Protein AF-A0A960MLB7-F1 (afdb_monomer_lite)

Structure (mmCIF, N/CA/C/O backbone):
data_AF-A0A960MLB7-F1
#
_entry.id   AF-A0A960MLB7-F1
#
loop_
_atom_site.group_PDB
_atom_site.id
_atom_site.type_symbol
_atom_site.label_atom_id
_atom_site.label_alt_id
_atom_site.label_comp_id
_atom_site.label_asym_id
_atom_site.label_entity_id
_atom_site.label_seq_id
_atom_site.pdbx_PDB_ins_code
_atom_site.Cartn_x
_atom_site.Cartn_y
_atom_site.Cartn_z
_atom_site.occupancy
_atom_site.B_iso_or_equiv
_atom_site.auth_seq_id
_atom_site.auth_comp_id
_atom_site.auth_asym_id
_atom_site.auth_atom_id
_atom_site.pdbx_PDB_model_num
ATOM 1 N N . MET A 1 1 ? 7.273 16.036 -15.350 1.00 80.94 1 MET A N 1
ATOM 2 C CA . MET A 1 1 ? 5.947 15.393 -15.424 1.00 80.94 1 MET A CA 1
ATOM 3 C C . MET A 1 1 ? 6.102 13.891 -15.221 1.00 80.94 1 MET A C 1
ATOM 5 O O . MET A 1 1 ? 7.147 13.347 -15.579 1.00 80.94 1 MET A O 1
ATOM 9 N N . ALA A 1 2 ? 5.107 13.241 -14.631 1.00 84.31 2 ALA A N 1
ATOM 10 C CA . ALA A 1 2 ? 4.993 11.788 -14.541 1.00 84.31 2 ALA A CA 1
ATOM 11 C C . ALA A 1 2 ? 3.508 11.415 -14.630 1.00 84.31 2 ALA A C 1
ATOM 13 O O . ALA A 1 2 ? 2.665 12.239 -14.282 1.00 84.31 2 ALA A O 1
ATOM 14 N N . ILE A 1 3 ? 3.215 10.203 -15.091 1.00 86.75 3 ILE A N 1
ATOM 15 C CA . ILE A 1 3 ? 1.875 9.610 -15.110 1.00 86.75 3 ILE A CA 1
ATOM 16 C C . ILE A 1 3 ? 1.909 8.350 -14.256 1.00 86.75 3 ILE A C 1
ATOM 18 O O . ILE A 1 3 ? 2.892 7.601 -14.280 1.00 86.75 3 ILE A O 1
ATOM 22 N N . ALA A 1 4 ? 0.835 8.131 -13.506 1.00 87.31 4 ALA A N 1
ATOM 23 C CA . ALA A 1 4 ? 0.585 6.890 -12.804 1.00 87.31 4 ALA A CA 1
ATOM 24 C C . ALA A 1 4 ? -0.865 6.463 -13.017 1.00 87.31 4 ALA A C 1
ATOM 26 O O . ALA A 1 4 ? -1.775 7.279 -12.903 1.00 87.31 4 ALA A O 1
ATOM 27 N N . GLU A 1 5 ? -1.063 5.181 -13.277 1.00 90.31 5 GLU A N 1
ATOM 28 C CA . GLU A 1 5 ? -2.363 4.584 -13.551 1.00 90.31 5 GLU A CA 1
ATOM 29 C C . GLU A 1 5 ? -2.513 3.305 -12.728 1.00 90.31 5 GLU A C 1
ATOM 31 O O . GLU A 1 5 ? -1.537 2.606 -12.434 1.00 90.31 5 GLU A O 1
ATOM 36 N N . SER A 1 6 ? -3.740 3.003 -12.315 1.00 91.31 6 SER A N 1
ATOM 37 C CA . SER A 1 6 ? -4.091 1.779 -11.592 1.00 91.31 6 SER A CA 1
ATOM 38 C C . SER A 1 6 ? -5.395 1.235 -12.160 1.00 91.31 6 SER A C 1
ATOM 40 O O . SER A 1 6 ? -6.411 1.922 -12.142 1.00 91.31 6 SER A O 1
ATOM 42 N N . LEU A 1 7 ? -5.356 0.014 -12.690 1.00 92.94 7 LEU A N 1
ATOM 43 C CA . LEU A 1 7 ? -6.489 -0.645 -13.333 1.00 92.94 7 LEU A CA 1
ATOM 44 C C . LEU A 1 7 ? -6.987 -1.790 -12.444 1.00 92.94 7 LEU A C 1
ATOM 46 O O . LEU A 1 7 ? -6.300 -2.799 -12.286 1.00 92.94 7 LEU A O 1
ATOM 50 N N . PHE A 1 8 ? -8.190 -1.645 -11.891 1.00 91.12 8 PHE A N 1
ATOM 51 C CA . PHE A 1 8 ? -8.746 -2.531 -10.856 1.00 91.12 8 PHE A CA 1
ATOM 52 C C . PHE A 1 8 ? -9.611 -3.686 -11.386 1.00 91.12 8 PHE A C 1
ATOM 54 O O . PHE A 1 8 ? -10.259 -4.370 -10.606 1.00 91.12 8 PHE A O 1
ATOM 61 N N . HIS A 1 9 ? -9.616 -3.936 -12.698 1.00 85.00 9 HIS A N 1
ATOM 62 C CA . HIS A 1 9 ? -10.529 -4.889 -13.346 1.00 85.00 9 HIS A CA 1
ATOM 63 C C . HIS A 1 9 ? -10.491 -6.318 -12.775 1.00 85.00 9 HIS A C 1
ATOM 65 O O . HIS A 1 9 ? -11.493 -7.018 -12.841 1.00 85.00 9 HIS A O 1
ATOM 71 N N . GLN A 1 10 ? -9.342 -6.765 -12.260 1.00 82.25 10 GLN A N 1
ATOM 72 C CA . GLN A 1 10 ? -9.147 -8.147 -11.801 1.00 82.25 10 GLN A CA 1
ATOM 73 C C . GLN A 1 10 ? -9.120 -8.285 -10.279 1.00 82.25 10 GLN A C 1
ATOM 75 O O . GLN A 1 10 ? -9.566 -9.293 -9.743 1.00 82.25 10 GLN A O 1
ATOM 80 N N . ASN A 1 11 ? -8.552 -7.304 -9.574 1.00 88.81 11 ASN A N 1
ATOM 81 C CA . ASN A 1 11 ? -8.345 -7.388 -8.134 1.00 88.81 11 ASN A CA 1
ATOM 82 C C . ASN A 1 11 ? -8.274 -5.981 -7.525 1.00 88.81 11 ASN A C 1
ATOM 84 O O . ASN A 1 11 ? -7.451 -5.165 -7.947 1.00 88.81 11 ASN A O 1
ATOM 88 N N . SER A 1 12 ? -9.100 -5.721 -6.508 1.00 90.00 12 SER A N 1
ATOM 89 C CA . SER A 1 12 ? -9.159 -4.430 -5.807 1.00 90.00 12 SER A CA 1
ATOM 90 C C . SER A 1 12 ? -7.864 -4.092 -5.058 1.00 90.00 12 SER A C 1
ATOM 92 O O . SER A 1 12 ? -7.519 -2.923 -4.904 1.00 90.00 12 SER A O 1
ATOM 94 N N . PHE A 1 13 ? -7.118 -5.105 -4.610 1.00 93.94 13 PHE A N 1
ATOM 95 C CA . PHE A 1 13 ? -5.881 -4.958 -3.835 1.00 93.94 13 PHE A CA 1
ATOM 96 C C . PHE A 1 13 ? -4.630 -5.023 -4.710 1.00 93.94 13 PHE A C 1
ATOM 98 O O . PHE A 1 13 ? -3.598 -4.428 -4.386 1.00 93.94 13 PHE A O 1
ATOM 105 N N . LEU A 1 14 ? -4.733 -5.716 -5.843 1.00 94.38 14 LEU A N 1
ATOM 106 C CA . LEU A 1 14 ? -3.653 -5.915 -6.801 1.00 94.38 14 LEU A CA 1
ATOM 107 C C . LEU A 1 14 ? -3.952 -5.321 -8.182 1.00 94.38 14 LEU A C 1
ATOM 109 O O . LEU A 1 14 ? -3.849 -6.032 -9.176 1.00 94.38 14 LEU A O 1
ATOM 113 N N . PRO A 1 15 ? -4.299 -4.032 -8.314 1.00 93.94 15 PRO A N 1
ATOM 114 C CA . PRO A 1 15 ? -4.527 -3.462 -9.636 1.00 93.94 15 PRO A CA 1
ATOM 115 C C . PRO A 1 15 ? -3.292 -3.610 -10.529 1.00 93.94 15 PRO A C 1
ATOM 117 O O . PRO A 1 15 ? -2.153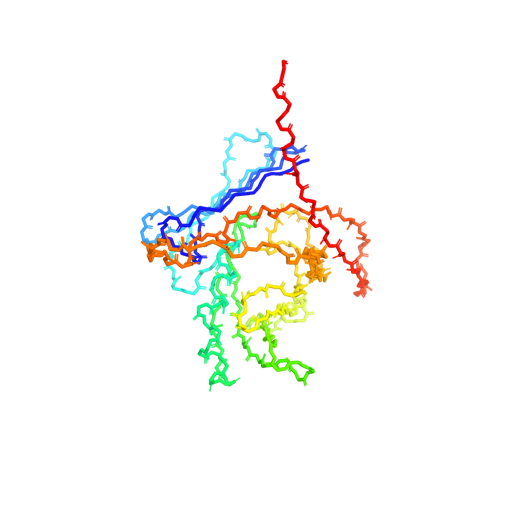 -3.601 -10.053 1.00 93.94 15 PRO A O 1
ATOM 120 N N . ASN A 1 16 ? -3.507 -3.650 -11.843 1.00 94.94 16 ASN A N 1
ATOM 121 C CA . ASN A 1 16 ? -2.395 -3.439 -12.761 1.00 94.94 16 ASN A CA 1
ATOM 122 C C . ASN A 1 16 ? -1.951 -1.982 -12.627 1.00 94.94 16 ASN A C 1
ATOM 124 O O . ASN A 1 16 ? -2.745 -1.067 -12.844 1.00 94.94 16 ASN A O 1
ATOM 128 N N . VAL A 1 17 ? -0.698 -1.767 -12.239 1.00 93.12 17 VAL A N 1
ATOM 129 C CA . VAL A 1 17 ? -0.141 -0.432 -12.004 1.00 93.12 17 VAL A CA 1
ATOM 130 C C . VAL A 1 17 ? 0.844 -0.098 -13.102 1.00 93.12 17 VAL A C 1
ATOM 132 O O . VAL A 1 17 ? 1.715 -0.906 -13.426 1.00 93.12 17 VAL A O 1
ATOM 135 N N . TYR A 1 18 ? 0.756 1.125 -13.613 1.00 92.44 18 TYR A N 1
ATOM 136 C CA . TYR A 1 18 ? 1.683 1.669 -14.594 1.00 92.44 18 TYR A CA 1
ATOM 137 C C . TYR A 1 18 ? 2.186 3.012 -14.098 1.00 92.44 18 TYR A C 1
ATOM 139 O O . TYR A 1 18 ? 1.406 3.876 -13.719 1.00 92.44 18 TYR A O 1
ATOM 147 N N . PHE A 1 19 ? 3.499 3.195 -14.092 1.00 90.62 19 PHE A N 1
ATOM 148 C CA . PHE A 1 19 ? 4.125 4.469 -13.777 1.00 90.62 19 PHE A CA 1
ATOM 149 C C . PHE A 1 19 ? 5.138 4.809 -14.857 1.00 90.62 19 PHE A C 1
ATOM 151 O O . PHE A 1 19 ? 5.995 3.982 -15.183 1.00 90.62 19 PHE A O 1
ATOM 158 N N . HIS A 1 20 ? 5.065 6.033 -15.372 1.00 89.12 20 HIS A N 1
ATOM 159 C CA . HIS A 1 20 ? 6.012 6.568 -16.336 1.00 89.12 20 HIS A CA 1
ATOM 160 C C . HIS A 1 20 ? 6.460 7.969 -15.925 1.00 89.12 20 HIS A C 1
ATOM 162 O O . HIS A 1 20 ? 5.647 8.866 -15.702 1.00 89.12 20 HIS A O 1
ATOM 168 N N . ARG A 1 21 ? 7.774 8.179 -15.850 1.00 88.56 21 ARG A N 1
ATOM 169 C CA . ARG A 1 21 ? 8.375 9.486 -15.587 1.00 88.56 21 ARG A CA 1
ATOM 170 C C . ARG A 1 21 ? 9.094 9.975 -16.837 1.00 88.56 21 ARG A C 1
ATOM 172 O O . ARG A 1 21 ? 10.159 9.475 -17.178 1.00 88.56 21 ARG A O 1
ATOM 179 N N . PHE A 1 22 ? 8.546 11.023 -17.445 1.00 87.50 22 PHE A N 1
ATOM 180 C CA . PHE A 1 22 ? 9.034 11.569 -18.715 1.00 87.50 22 PHE A CA 1
ATOM 181 C C . PHE A 1 22 ? 10.451 12.145 -18.643 1.00 87.50 22 PHE A C 1
ATOM 183 O O . PHE A 1 22 ? 11.181 12.093 -19.621 1.00 87.50 22 PHE A O 1
ATOM 190 N N . LYS A 1 23 ? 10.863 12.685 -17.485 1.00 86.31 23 LYS A N 1
ATOM 191 C CA . LYS A 1 23 ? 12.170 13.355 -17.334 1.00 86.31 23 LYS A CA 1
ATOM 192 C C . LYS A 1 23 ? 13.358 12.439 -17.663 1.00 86.31 23 LYS A C 1
ATOM 194 O O . LYS A 1 23 ? 14.383 12.924 -18.121 1.00 86.31 23 LYS A O 1
ATOM 199 N N . ASP A 1 24 ? 13.247 11.155 -17.343 1.00 86.44 24 ASP A N 1
ATOM 200 C CA . ASP A 1 24 ? 14.327 10.173 -17.476 1.00 86.44 24 ASP A CA 1
ATOM 201 C C . ASP A 1 24 ? 13.833 8.848 -18.067 1.00 86.44 24 ASP A C 1
ATOM 203 O O . ASP A 1 24 ? 14.441 7.805 -17.827 1.00 86.44 24 ASP A O 1
ATOM 207 N N . SER A 1 25 ? 12.698 8.876 -18.776 1.00 90.50 25 SER A N 1
ATOM 208 C CA . SER A 1 25 ? 12.047 7.716 -19.403 1.00 90.50 25 SER A CA 1
ATOM 209 C C . SER A 1 25 ? 11.850 6.506 -18.474 1.00 90.50 25 SER A C 1
ATOM 211 O O . SER A 1 25 ? 11.634 5.375 -18.922 1.00 90.50 25 SER A O 1
ATOM 213 N N . PHE A 1 26 ? 11.895 6.725 -17.156 1.00 90.25 26 PHE A N 1
ATOM 214 C CA . PHE A 1 26 ? 11.768 5.664 -16.172 1.00 90.25 26 PHE A CA 1
ATOM 215 C C . PHE A 1 26 ? 10.354 5.099 -16.206 1.00 90.25 26 PHE A C 1
ATOM 217 O O . PHE A 1 26 ? 9.373 5.842 -16.187 1.00 90.25 26 PHE A O 1
ATOM 224 N N . THR A 1 27 ? 10.249 3.774 -16.217 1.00 91.88 27 THR A N 1
ATOM 225 C CA . THR A 1 27 ? 8.963 3.078 -16.214 1.00 91.88 27 THR A CA 1
ATOM 226 C C . THR A 1 27 ? 8.968 1.993 -15.149 1.00 91.88 27 THR A C 1
ATOM 228 O O . THR A 1 27 ? 9.956 1.274 -15.001 1.00 91.88 27 THR A O 1
ATOM 231 N N . SER A 1 28 ? 7.864 1.834 -14.425 1.00 92.69 28 SER A N 1
ATOM 232 C CA . SER A 1 28 ? 7.664 0.692 -13.532 1.00 92.69 28 SER A CA 1
ATOM 233 C C . SER A 1 28 ? 6.228 0.198 -13.584 1.00 92.69 28 SER A C 1
ATOM 235 O O . SER A 1 28 ? 5.314 1.016 -13.677 1.00 92.69 28 SER A O 1
ATOM 237 N N . ARG A 1 29 ? 6.028 -1.120 -13.534 1.00 94.75 29 ARG A N 1
ATOM 238 C CA . ARG A 1 29 ? 4.709 -1.745 -13.664 1.00 94.75 29 ARG A CA 1
ATOM 239 C C . ARG A 1 29 ? 4.531 -2.915 -12.706 1.00 94.75 29 ARG A C 1
ATOM 241 O O . ARG A 1 29 ? 5.498 -3.614 -12.416 1.00 94.75 29 ARG A O 1
ATOM 248 N N . ALA A 1 30 ? 3.299 -3.137 -12.271 1.00 95.62 30 ALA A N 1
ATOM 249 C CA . ALA A 1 30 ? 2.845 -4.419 -11.745 1.00 95.62 30 ALA A CA 1
ATOM 250 C C . ALA A 1 30 ? 1.719 -4.909 -12.647 1.00 95.62 30 ALA A C 1
ATOM 252 O O . ALA A 1 30 ? 0.773 -4.161 -12.881 1.00 95.62 30 ALA A O 1
ATOM 253 N N . VAL A 1 31 ? 1.842 -6.122 -13.176 1.00 96.44 31 VAL A N 1
ATOM 254 C CA . VAL A 1 31 ? 0.849 -6.708 -14.079 1.00 96.44 31 VAL A CA 1
ATOM 255 C C . VAL A 1 31 ? 0.490 -8.093 -13.570 1.00 96.44 31 VAL A C 1
ATOM 257 O O . VAL A 1 31 ? 1.367 -8.941 -13.425 1.00 96.44 31 VAL A O 1
ATOM 260 N N . GLN A 1 32 ? -0.787 -8.320 -13.291 1.00 95.31 32 GLN A N 1
ATOM 261 C CA . GLN A 1 32 ? -1.317 -9.645 -13.013 1.00 95.31 32 GLN A CA 1
ATOM 262 C C . GLN A 1 32 ? -1.364 -10.476 -14.298 1.00 95.31 32 GLN A C 1
ATOM 264 O O . GLN A 1 32 ? -1.775 -10.002 -15.362 1.00 95.31 32 GLN A O 1
ATOM 269 N N . LYS A 1 33 ? -0.949 -11.734 -14.187 1.00 93.12 33 LYS A N 1
ATOM 270 C CA . LYS A 1 33 ? -1.018 -12.742 -15.239 1.00 93.12 33 LYS A CA 1
ATOM 271 C C . LYS A 1 33 ? -1.958 -13.847 -14.764 1.00 93.12 33 LYS A C 1
ATOM 273 O O . LYS A 1 33 ? -1.561 -14.760 -14.041 1.00 93.12 33 LYS A O 1
ATOM 278 N N . GLY A 1 34 ? -3.223 -13.731 -15.162 1.00 87.88 34 GLY A N 1
ATOM 279 C CA . GLY A 1 34 ? -4.290 -14.582 -14.634 1.00 87.88 34 GLY A CA 1
ATOM 280 C C . GLY A 1 34 ? -4.470 -14.378 -13.128 1.00 87.88 34 GLY A C 1
ATOM 281 O O . GLY A 1 34 ? -4.289 -13.271 -12.629 1.00 87.88 34 GLY A O 1
ATOM 282 N N . ASN A 1 35 ? -4.797 -15.457 -12.416 1.00 89.25 35 ASN A N 1
ATOM 283 C CA . ASN A 1 35 ? -5.054 -15.431 -10.971 1.00 89.25 35 ASN A CA 1
ATOM 284 C C . ASN A 1 35 ? -3.869 -15.937 -10.131 1.00 89.25 35 ASN A C 1
ATOM 286 O O . ASN A 1 35 ? -3.977 -16.032 -8.910 1.00 89.25 35 ASN A O 1
ATOM 290 N N . GLU A 1 36 ? -2.754 -16.292 -10.770 1.00 93.69 36 GLU A N 1
ATOM 291 C CA . GLU A 1 36 ? -1.663 -17.028 -10.120 1.00 93.69 36 GLU A CA 1
ATOM 292 C C . GLU A 1 36 ? -0.420 -16.178 -9.894 1.00 93.69 36 GLU A C 1
ATOM 294 O O . GLU A 1 36 ? 0.280 -16.373 -8.904 1.00 93.69 36 GLU A O 1
ATOM 299 N N . GLU A 1 37 ? -0.135 -15.224 -10.781 1.00 96.69 37 GLU A N 1
ATOM 300 C CA . GLU A 1 37 ? 1.144 -14.519 -10.787 1.00 96.69 37 GLU A CA 1
ATOM 301 C C . GLU A 1 37 ? 0.981 -13.014 -10.974 1.00 96.69 37 GLU A C 1
ATOM 303 O O . GLU A 1 37 ? 0.117 -12.530 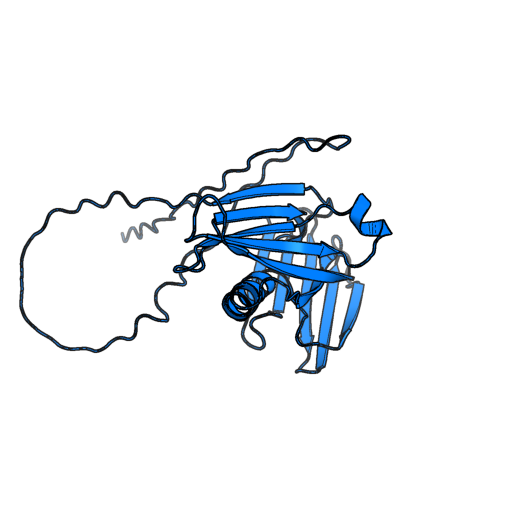-11.706 1.00 96.69 37 GLU A O 1
ATOM 308 N N . VAL A 1 38 ? 1.883 -12.262 -10.351 1.00 97.25 38 VAL A N 1
ATOM 309 C CA . VAL A 1 38 ? 2.090 -10.839 -10.606 1.00 97.25 38 VAL A CA 1
ATOM 310 C C . VAL A 1 38 ? 3.535 -10.603 -11.028 1.00 97.25 38 VAL A C 1
ATOM 312 O O . VAL A 1 38 ? 4.487 -11.031 -10.371 1.00 97.25 38 VAL A O 1
ATOM 315 N N . ILE A 1 39 ? 3.681 -9.895 -12.141 1.00 97.81 39 ILE A N 1
ATOM 316 C CA . ILE A 1 39 ? 4.950 -9.558 -12.772 1.00 97.81 39 ILE A CA 1
ATOM 317 C C . ILE A 1 39 ? 5.275 -8.110 -12.426 1.00 97.81 39 ILE A C 1
ATOM 319 O O . ILE A 1 39 ? 4.532 -7.187 -12.777 1.00 97.81 39 ILE A O 1
ATOM 323 N N . LEU A 1 40 ? 6.396 -7.894 -11.741 1.00 97.19 40 LEU A N 1
ATOM 324 C CA . LEU A 1 40 ? 6.959 -6.565 -11.543 1.00 97.19 40 LEU A CA 1
ATOM 325 C C . LEU A 1 40 ? 7.941 -6.266 -12.668 1.00 97.19 40 LEU A C 1
ATOM 327 O O . LEU A 1 40 ? 8.872 -7.030 -12.899 1.00 97.19 40 LEU A O 1
ATOM 331 N N . LEU A 1 41 ? 7.763 -5.126 -13.327 1.00 96.12 41 LEU A N 1
ATOM 332 C CA . LEU A 1 41 ? 8.605 -4.681 -14.433 1.00 96.12 41 LEU A CA 1
ATOM 333 C C . LEU A 1 41 ? 9.202 -3.315 -14.111 1.00 96.12 41 LEU A C 1
ATOM 335 O O . LEU A 1 41 ? 8.508 -2.423 -13.620 1.00 96.12 41 LEU A O 1
ATOM 339 N N . LYS A 1 42 ? 10.478 -3.113 -14.439 1.00 93.81 42 LYS A N 1
ATOM 340 C CA . LYS A 1 42 ? 11.164 -1.824 -14.304 1.00 93.81 42 LYS A CA 1
ATOM 341 C C . LYS A 1 42 ? 12.066 -1.556 -15.499 1.00 93.81 42 LYS A C 1
ATOM 343 O O . LYS A 1 42 ? 12.874 -2.400 -15.865 1.00 93.81 42 LYS A O 1
ATOM 348 N N . LYS A 1 43 ? 11.997 -0.348 -16.048 1.00 93.62 43 LYS A N 1
ATOM 349 C CA . LYS A 1 43 ? 12.878 0.149 -17.109 1.00 93.62 43 LYS A CA 1
ATOM 350 C C . LYS A 1 43 ? 13.519 1.456 -16.668 1.00 93.62 43 LYS A C 1
ATOM 352 O O . LYS A 1 43 ? 12.839 2.342 -16.153 1.00 93.62 43 LYS A O 1
ATOM 357 N N . GLU A 1 44 ? 14.827 1.570 -16.854 1.00 90.25 44 GLU A N 1
ATOM 358 C CA . GLU A 1 44 ? 15.589 2.769 -16.499 1.00 90.25 44 GLU A CA 1
ATOM 359 C C . GLU A 1 44 ? 16.081 3.473 -17.758 1.00 90.25 44 GLU A C 1
ATOM 361 O O . GLU A 1 44 ? 16.738 2.839 -18.581 1.00 90.25 44 GLU A O 1
ATOM 366 N N . GLY A 1 45 ? 15.815 4.775 -17.889 1.00 87.31 45 GLY A N 1
ATOM 367 C CA . GLY A 1 45 ? 16.256 5.524 -19.060 1.00 87.31 45 GLY A CA 1
ATOM 368 C C . GLY A 1 45 ? 15.600 5.036 -20.348 1.00 87.31 45 GLY A C 1
ATOM 369 O O . GLY A 1 45 ? 14.497 4.487 -20.363 1.00 87.31 45 GLY A O 1
ATOM 370 N N . GLU A 1 46 ? 16.340 5.197 -21.435 1.00 86.06 46 GLU A N 1
ATOM 371 C CA . GLU A 1 46 ? 15.955 4.760 -22.778 1.00 86.06 46 GLU A CA 1
ATOM 372 C C . GLU A 1 46 ? 16.376 3.317 -23.076 1.00 86.06 46 GLU A C 1
ATOM 374 O O . GLU A 1 46 ? 16.414 2.900 -24.231 1.00 86.06 46 GLU A O 1
ATOM 379 N N . LYS A 1 47 ? 16.684 2.521 -22.040 1.00 86.31 47 LYS A N 1
ATOM 380 C CA . LYS A 1 47 ? 16.999 1.101 -22.221 1.00 86.31 47 LYS A CA 1
ATOM 381 C C . LYS A 1 47 ? 15.875 0.407 -22.992 1.00 86.31 47 LYS A C 1
ATOM 383 O O . LYS A 1 47 ? 14.695 0.660 -22.749 1.00 86.31 47 LYS A O 1
ATOM 388 N N . SER A 1 48 ? 16.250 -0.501 -23.886 1.00 86.31 48 SER A N 1
ATOM 389 C CA . SER A 1 48 ? 15.313 -1.281 -24.703 1.00 86.31 48 SER A CA 1
ATOM 390 C C . SER A 1 48 ? 14.641 -2.426 -23.939 1.00 86.31 48 SER A C 1
ATOM 392 O O . SER A 1 48 ? 13.645 -2.966 -24.410 1.00 86.31 48 SER A O 1
ATOM 394 N N . TYR A 1 49 ? 15.150 -2.788 -22.757 1.00 88.81 49 TYR A N 1
ATOM 395 C CA . TYR A 1 49 ? 14.714 -3.959 -21.997 1.00 88.81 49 TYR A CA 1
ATOM 396 C C . TYR A 1 49 ? 14.171 -3.603 -20.607 1.00 88.81 49 TYR A C 1
ATOM 398 O O . TYR A 1 49 ? 14.535 -2.584 -20.011 1.00 88.81 49 TYR A O 1
ATOM 406 N N . TYR A 1 50 ? 13.318 -4.481 -20.076 1.00 92.81 50 TYR A N 1
ATOM 407 C CA . TYR A 1 50 ? 12.835 -4.426 -18.699 1.00 92.81 50 TYR A CA 1
ATOM 408 C C . TYR A 1 50 ? 13.659 -5.351 -17.804 1.00 92.81 50 TYR A C 1
ATOM 410 O O . TYR A 1 50 ? 14.057 -6.441 -18.200 1.00 92.81 50 TYR A O 1
ATOM 418 N N . PHE A 1 51 ? 13.873 -4.915 -16.570 1.00 95.12 51 PHE A N 1
ATOM 419 C CA . PHE A 1 51 ? 14.149 -5.810 -15.460 1.00 95.12 51 PHE A CA 1
ATOM 420 C C . PHE A 1 51 ? 12.815 -6.355 -14.944 1.00 95.12 51 PHE A C 1
ATOM 422 O O . PHE A 1 51 ? 11.862 -5.586 -14.790 1.00 95.12 51 PHE A O 1
ATOM 429 N N . GLU A 1 52 ? 12.767 -7.650 -14.651 1.00 96.62 52 GLU A N 1
ATOM 430 C CA . GLU A 1 52 ? 11.546 -8.361 -14.274 1.00 96.62 52 GLU A CA 1
ATOM 431 C C . GLU A 1 52 ? 11.722 -9.111 -12.954 1.00 96.62 52 GLU A C 1
ATOM 433 O O . GLU A 1 52 ? 12.818 -9.572 -12.622 1.00 96.62 52 GLU A O 1
ATOM 438 N N . LYS A 1 53 ? 10.630 -9.240 -12.197 1.00 97.88 53 LYS A N 1
ATOM 439 C CA . LYS A 1 53 ? 10.534 -10.196 -11.101 1.00 97.88 53 LYS A CA 1
ATOM 440 C C . LYS A 1 53 ? 9.107 -10.685 -10.912 1.00 97.88 53 LYS A C 1
ATOM 442 O O . LYS A 1 53 ? 8.193 -9.871 -10.800 1.00 97.88 53 LYS A O 1
ATOM 447 N N . ASN A 1 54 ? 8.964 -11.997 -10.768 1.00 97.75 54 ASN A N 1
ATOM 448 C CA . ASN A 1 54 ? 7.673 -12.662 -10.637 1.00 97.75 54 ASN A CA 1
ATOM 449 C C . ASN A 1 54 ? 7.408 -13.073 -9.193 1.00 97.75 54 ASN A C 1
ATOM 451 O O . ASN A 1 54 ? 8.320 -13.455 -8.453 1.00 97.75 54 ASN A O 1
ATOM 455 N N . TYR A 1 55 ? 6.146 -12.975 -8.800 1.00 97.69 55 TYR A N 1
ATOM 456 C CA . TYR A 1 55 ? 5.654 -13.423 -7.509 1.00 97.69 55 TYR A CA 1
ATOM 457 C C . TYR A 1 55 ? 4.340 -14.174 -7.702 1.00 97.69 55 TYR A C 1
ATOM 459 O O . TYR A 1 55 ? 3.474 -13.708 -8.436 1.00 97.69 55 TYR A O 1
ATOM 467 N N . GLY A 1 56 ? 4.172 -15.295 -6.999 1.00 97.56 56 GLY A N 1
ATOM 468 C CA . GLY A 1 56 ? 2.864 -15.936 -6.881 1.00 97.56 56 GLY A CA 1
ATOM 469 C C . GLY A 1 56 ? 1.903 -15.043 -6.096 1.00 97.56 56 GLY A C 1
ATOM 470 O O . GLY A 1 56 ? 2.291 -14.493 -5.061 1.00 97.56 56 GLY A O 1
ATOM 471 N N . ILE A 1 57 ? 0.677 -14.881 -6.586 1.00 96.12 57 ILE A N 1
ATOM 472 C CA . ILE A 1 57 ? -0.365 -14.071 -5.955 1.00 96.12 57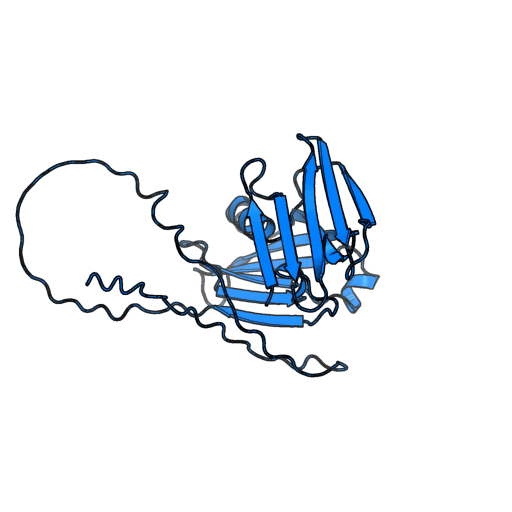 ILE A CA 1
ATOM 473 C C . ILE A 1 57 ? -0.760 -14.704 -4.618 1.00 96.12 57 ILE A C 1
ATOM 475 O O . ILE A 1 57 ? -0.905 -15.915 -4.478 1.00 96.12 57 ILE A O 1
ATOM 479 N N . SER A 1 58 ? -0.949 -13.857 -3.609 1.00 95.56 58 SER A N 1
ATOM 480 C CA . SER A 1 58 ? -1.507 -14.256 -2.317 1.00 95.56 58 SER A CA 1
ATOM 481 C C . SER A 1 58 ? -2.503 -13.205 -1.846 1.00 95.56 58 SER A C 1
ATOM 483 O O . SER A 1 58 ? -2.374 -12.036 -2.204 1.00 95.56 58 SER A O 1
ATOM 485 N N . LYS A 1 59 ? -3.469 -13.606 -1.018 1.00 94.06 59 LYS A N 1
ATOM 486 C CA . LYS A 1 59 ? -4.583 -12.753 -0.566 1.00 94.06 59 LYS A CA 1
ATOM 487 C C . LYS A 1 59 ? -4.166 -11.452 0.140 1.00 94.06 59 LYS A C 1
ATOM 489 O O . LYS A 1 59 ? -4.909 -10.483 0.115 1.00 94.06 59 LYS A O 1
ATOM 494 N N . ASP A 1 60 ? -2.977 -11.432 0.742 1.00 95.81 60 ASP A N 1
ATOM 495 C CA . ASP A 1 60 ? -2.473 -10.298 1.528 1.00 95.81 60 ASP A CA 1
ATOM 496 C C . ASP A 1 60 ? -1.581 -9.360 0.697 1.00 95.81 60 ASP A C 1
ATOM 498 O O . ASP A 1 60 ? -0.933 -8.463 1.242 1.00 95.81 60 ASP A O 1
ATOM 502 N N . MET A 1 61 ? -1.445 -9.614 -0.608 1.00 97.06 61 MET A N 1
ATOM 503 C CA . MET A 1 61 ? -0.625 -8.790 -1.487 1.00 97.06 61 MET A CA 1
ATOM 504 C C . MET A 1 61 ? -1.357 -7.531 -1.923 1.00 97.06 61 MET A C 1
ATOM 506 O O . MET A 1 61 ? -2.533 -7.563 -2.268 1.00 97.06 61 MET A O 1
ATOM 510 N N . VAL A 1 62 ? -0.616 -6.425 -1.940 1.00 95.75 62 VAL A N 1
ATOM 511 C CA . VAL A 1 62 ? -1.122 -5.117 -2.350 1.00 95.75 62 VAL A CA 1
ATOM 512 C C . VAL A 1 62 ? -0.113 -4.404 -3.244 1.00 95.75 62 VAL A C 1
ATOM 514 O O . VAL A 1 62 ? 1.103 -4.559 -3.079 1.00 95.75 62 VAL A O 1
ATOM 517 N N . VAL A 1 63 ? -0.599 -3.580 -4.173 1.00 93.44 63 VAL A N 1
ATOM 518 C CA . VAL A 1 63 ? 0.255 -2.690 -4.972 1.00 93.44 63 VAL A CA 1
ATOM 519 C C . VAL A 1 63 ? -0.400 -1.331 -5.199 1.00 93.44 63 VAL A C 1
ATOM 521 O O . VAL A 1 63 ? -1.587 -1.239 -5.509 1.00 93.44 63 VAL A O 1
ATOM 524 N N . GLY A 1 64 ? 0.394 -0.266 -5.046 1.00 89.00 64 GLY A N 1
ATOM 525 C CA . GLY A 1 64 ? -0.050 1.116 -5.238 1.00 89.00 64 GLY A CA 1
ATOM 526 C C . GLY A 1 64 ? -1.344 1.419 -4.481 1.00 89.00 64 GLY A C 1
ATOM 527 O O . GLY A 1 64 ? -1.462 1.155 -3.285 1.00 89.00 64 GLY A O 1
ATOM 528 N N . HIS A 1 65 ? -2.337 1.930 -5.207 1.00 88.69 65 HIS A N 1
ATOM 529 C CA . HIS A 1 65 ? -3.648 2.285 -4.664 1.00 88.69 65 HIS A CA 1
ATOM 530 C C . HIS A 1 65 ? -4.450 1.094 -4.114 1.00 88.69 65 HIS A C 1
ATOM 532 O O . HIS A 1 65 ? -5.346 1.302 -3.303 1.00 88.69 65 HIS A O 1
ATOM 538 N N . GLY A 1 66 ? -4.116 -0.151 -4.470 1.00 93.38 66 GLY A N 1
ATOM 539 C CA . GLY A 1 66 ? -4.789 -1.331 -3.923 1.00 93.38 66 GLY A CA 1
ATOM 540 C C . GLY A 1 66 ? -4.629 -1.491 -2.408 1.00 93.38 66 GLY A C 1
ATOM 541 O O . GLY A 1 66 ? -5.491 -2.061 -1.743 1.00 93.38 66 GLY A O 1
ATOM 542 N N . PHE A 1 67 ? -3.581 -0.900 -1.827 1.00 94.06 67 PHE A N 1
ATOM 543 C CA . PHE A 1 67 ? -3.419 -0.866 -0.377 1.00 94.06 67 PHE A CA 1
ATOM 544 C C . PHE A 1 67 ? -4.529 -0.080 0.338 1.00 94.06 67 PHE A C 1
ATOM 546 O O . PHE A 1 67 ? -4.952 -0.459 1.428 1.00 94.06 67 PHE A O 1
ATOM 553 N N . TYR A 1 68 ? -5.028 0.995 -0.275 1.00 93.44 68 TYR A N 1
ATOM 554 C CA . TYR A 1 68 ? -6.128 1.772 0.293 1.00 93.44 68 TYR A CA 1
ATOM 555 C C . TYR A 1 68 ? -7.400 0.929 0.423 1.00 93.44 68 TYR A C 1
ATOM 557 O O . TYR A 1 68 ? -8.006 0.894 1.492 1.00 93.44 68 TYR A O 1
ATOM 565 N N . PHE A 1 69 ? -7.740 0.173 -0.622 1.00 94.81 69 PHE A N 1
ATOM 566 C CA . PHE A 1 69 ? -8.873 -0.751 -0.594 1.00 94.81 69 PHE A CA 1
ATOM 567 C C . PHE A 1 69 ? -8.667 -1.878 0.417 1.00 94.81 69 PHE A C 1
ATOM 569 O O . PHE A 1 69 ? -9.582 -2.194 1.168 1.00 94.81 69 PHE A O 1
ATOM 576 N N . TYR A 1 70 ? -7.445 -2.404 0.531 1.00 96.56 70 TYR A N 1
ATOM 577 C CA . TYR A 1 70 ? -7.125 -3.400 1.553 1.00 96.56 70 TYR A CA 1
ATOM 578 C C . TYR A 1 70 ? -7.379 -2.884 2.978 1.00 96.56 70 TYR A C 1
ATOM 580 O O . TYR A 1 70 ? -7.899 -3.620 3.815 1.00 96.56 70 TYR A O 1
ATOM 588 N N . MET A 1 71 ? -7.045 -1.621 3.274 1.00 96.94 71 MET A N 1
ATOM 589 C CA . MET A 1 71 ? -7.349 -1.020 4.580 1.00 96.94 71 MET A CA 1
ATOM 590 C C . MET A 1 71 ? -8.854 -0.914 4.825 1.00 96.94 71 MET A C 1
ATOM 592 O O . MET A 1 71 ? -9.308 -1.237 5.920 1.00 96.94 71 MET A O 1
ATOM 596 N N . ILE A 1 72 ? -9.623 -0.470 3.828 1.00 96.69 72 ILE A N 1
ATOM 597 C CA . ILE A 1 72 ? -11.073 -0.286 3.964 1.00 96.69 72 ILE A CA 1
ATOM 598 C C . ILE A 1 72 ? -11.773 -1.618 4.202 1.00 96.69 72 ILE A C 1
ATOM 600 O O . ILE A 1 72 ? -12.516 -1.736 5.177 1.00 96.69 72 ILE A O 1
ATOM 604 N N . ASP A 1 73 ? -11.486 -2.616 3.369 1.00 97.12 73 ASP A N 1
ATOM 605 C CA . ASP A 1 73 ? -12.149 -3.922 3.416 1.00 97.12 73 ASP A CA 1
ATOM 606 C C . ASP A 1 73 ? -11.878 -4.658 4.732 1.00 97.12 73 ASP A C 1
ATOM 608 O O . ASP A 1 73 ? -12.715 -5.415 5.217 1.00 97.12 73 ASP A O 1
ATOM 612 N N . ASN A 1 74 ? -10.727 -4.396 5.356 1.00 97.19 74 ASN A N 1
ATOM 613 C CA . ASN A 1 74 ? -10.333 -5.020 6.617 1.00 97.19 74 ASN A CA 1
ATOM 614 C C . ASN A 1 74 ? -10.558 -4.132 7.853 1.00 97.19 74 ASN A C 1
ATOM 616 O O . ASN A 1 74 ? -10.236 -4.542 8.971 1.00 97.19 74 ASN A O 1
ATOM 620 N N . MET A 1 75 ? -11.096 -2.920 7.683 1.00 97.31 75 MET A N 1
ATOM 621 C CA . MET A 1 75 ? -11.233 -1.935 8.760 1.00 97.31 75 MET A CA 1
ATOM 622 C C . MET A 1 75 ? -12.079 -2.464 9.916 1.00 97.31 75 MET A C 1
ATOM 624 O O . MET A 1 75 ? -11.661 -2.391 11.069 1.00 97.31 75 MET A O 1
ATOM 628 N N . GLN A 1 76 ? -13.260 -3.001 9.604 1.00 96.75 76 GLN A N 1
ATOM 629 C CA . GLN A 1 76 ? -14.223 -3.430 10.615 1.00 96.75 76 GLN A CA 1
ATOM 630 C C . GLN A 1 76 ? -13.663 -4.581 11.459 1.00 96.75 76 GLN A C 1
ATOM 632 O O . GLN A 1 76 ? -13.656 -4.492 12.683 1.00 96.75 76 GLN A O 1
ATOM 637 N N . ALA A 1 77 ? -13.094 -5.602 10.811 1.00 96.88 77 ALA A N 1
ATOM 638 C CA . ALA A 1 77 ? -12.510 -6.756 11.493 1.00 96.88 77 ALA A CA 1
ATOM 639 C C . ALA A 1 77 ? -11.360 -6.364 12.441 1.00 96.88 77 ALA A C 1
ATOM 641 O O . ALA A 1 77 ? -11.258 -6.887 13.550 1.00 96.88 77 ALA A O 1
ATOM 642 N N . LEU A 1 78 ? -10.508 -5.416 12.031 1.00 97.31 78 LEU A N 1
ATOM 643 C CA . LEU A 1 78 ? -9.420 -4.915 12.875 1.00 97.31 78 LEU A CA 1
ATOM 644 C C . LEU A 1 78 ? -9.919 -4.064 14.055 1.00 97.31 78 LEU A C 1
ATOM 646 O O . LEU A 1 78 ? -9.291 -4.073 15.110 1.00 97.31 78 LEU A O 1
ATOM 650 N N . LEU A 1 79 ? -11.026 -3.332 13.896 1.00 96.50 79 LEU A N 1
ATOM 651 C CA . LEU A 1 79 ? -11.617 -2.532 14.975 1.00 96.50 79 LEU A CA 1
ATOM 652 C C . LEU A 1 79 ? -12.376 -3.387 15.996 1.00 96.50 79 LEU A C 1
ATOM 654 O O . LEU A 1 79 ? -12.320 -3.099 17.189 1.00 96.50 79 LEU A O 1
ATOM 658 N N . GLU A 1 80 ? -13.070 -4.430 15.541 1.00 97.00 80 GLU A N 1
ATOM 659 C CA . GLU A 1 80 ? -13.788 -5.373 16.408 1.00 97.00 80 GLU A CA 1
ATOM 660 C C . GLU A 1 80 ? -12.834 -6.236 17.236 1.00 97.00 80 GLU A C 1
ATOM 662 O O . GLU A 1 80 ? -13.170 -6.645 18.348 1.00 97.00 80 GLU A O 1
ATOM 667 N N . ASN A 1 81 ? -11.624 -6.481 16.727 1.00 96.50 81 ASN A N 1
ATOM 668 C CA . ASN A 1 81 ? -10.592 -7.231 17.426 1.00 96.50 81 ASN A CA 1
ATOM 669 C C . ASN A 1 81 ? -9.276 -6.434 17.508 1.00 96.50 81 ASN A C 1
ATOM 671 O O . ASN A 1 81 ? -8.375 -6.650 16.698 1.00 96.50 81 ASN A O 1
ATOM 675 N N . PRO A 1 82 ? -9.104 -5.561 18.520 1.00 90.06 82 PRO A N 1
ATOM 676 C CA . PRO A 1 82 ? -7.936 -4.677 18.627 1.00 90.06 82 PRO A CA 1
ATOM 677 C C . PRO A 1 82 ? -6.577 -5.387 18.748 1.00 90.06 82 PRO A C 1
ATOM 679 O O . PRO A 1 82 ? -5.536 -4.766 18.540 1.00 90.06 82 PRO A O 1
ATOM 682 N N . GLN A 1 83 ? -6.563 -6.674 19.113 1.00 94.25 83 GLN A N 1
ATOM 683 C CA . GLN A 1 83 ? -5.339 -7.485 19.189 1.00 94.25 83 GLN A CA 1
ATOM 684 C C . GLN A 1 83 ? -4.996 -8.156 17.851 1.00 94.25 83 GLN A C 1
ATOM 686 O O . GLN A 1 83 ? -3.897 -8.691 17.677 1.00 94.25 83 GLN A O 1
ATOM 691 N N . MET A 1 84 ? -5.925 -8.139 16.895 1.00 95.81 84 MET A N 1
ATOM 692 C CA . MET A 1 84 ? -5.722 -8.686 15.567 1.00 95.81 84 MET A CA 1
ATOM 693 C C . MET A 1 84 ? -4.714 -7.839 14.793 1.00 95.81 84 MET A C 1
ATOM 695 O O . MET A 1 84 ? -4.755 -6.610 14.768 1.00 95.81 84 MET A O 1
ATOM 699 N N . THR A 1 85 ? -3.805 -8.526 14.106 1.00 96.88 85 THR A N 1
ATOM 700 C CA . THR A 1 85 ? -2.938 -7.902 13.108 1.00 96.88 85 THR A CA 1
ATOM 701 C C . THR A 1 85 ? -3.047 -8.683 11.815 1.00 96.88 85 THR A C 1
ATOM 703 O O . THR A 1 85 ? -3.070 -9.914 11.834 1.00 96.88 85 THR A O 1
ATOM 706 N N . LEU A 1 86 ? -3.095 -7.974 10.693 1.00 97.00 86 LEU A N 1
ATOM 707 C CA . LEU A 1 86 ? -3.151 -8.574 9.369 1.00 97.00 86 LEU A CA 1
ATOM 708 C C . LEU A 1 86 ? -1.796 -8.461 8.674 1.00 97.00 86 LEU A C 1
ATOM 710 O O . LEU A 1 86 ? -1.166 -7.400 8.731 1.00 97.00 86 LEU A O 1
ATOM 714 N N . PRO A 1 87 ? -1.307 -9.525 8.020 1.00 96.44 87 PRO A N 1
ATOM 715 C CA . PRO A 1 87 ? -0.162 -9.392 7.137 1.00 96.44 87 PRO A CA 1
ATOM 716 C C . PRO A 1 87 ? -0.521 -8.485 5.954 1.00 96.44 87 PRO A C 1
ATOM 718 O O . PRO A 1 87 ? -1.658 -8.468 5.490 1.00 96.44 87 PRO A O 1
ATOM 721 N N . VAL A 1 88 ? 0.463 -7.732 5.466 1.00 96.00 88 VAL A N 1
ATOM 722 C CA . VAL A 1 88 ? 0.360 -6.983 4.209 1.00 96.00 88 VAL A CA 1
ATOM 723 C C . VAL A 1 88 ? 1.653 -7.168 3.433 1.00 96.00 88 VAL A C 1
ATOM 725 O O . VAL A 1 88 ? 2.736 -6.852 3.931 1.00 96.00 88 VAL A O 1
ATOM 728 N N . GLN A 1 89 ? 1.547 -7.697 2.221 1.00 95.44 89 GLN A N 1
ATOM 729 C CA . GLN A 1 89 ? 2.661 -7.938 1.315 1.00 95.44 89 GLN A CA 1
ATOM 730 C C . GLN A 1 89 ? 2.681 -6.861 0.226 1.00 95.44 89 GLN A C 1
ATOM 732 O O . GLN A 1 89 ? 2.063 -6.996 -0.826 1.00 95.44 89 GLN A O 1
ATOM 737 N N . PHE A 1 90 ? 3.417 -5.782 0.468 1.00 92.56 90 PHE A N 1
ATOM 738 C CA . PHE A 1 90 ? 3.549 -4.691 -0.488 1.00 92.56 90 PHE A CA 1
ATOM 739 C C . PHE A 1 90 ? 4.490 -5.039 -1.622 1.00 92.56 90 PHE A C 1
ATOM 741 O O . PHE A 1 90 ? 5.664 -5.341 -1.395 1.00 92.56 90 PHE A O 1
ATOM 748 N N . LEU A 1 91 ? 3.998 -4.893 -2.843 1.00 94.06 91 LEU A N 1
ATOM 749 C CA . LEU A 1 91 ? 4.806 -4.963 -4.047 1.00 94.06 91 LEU A CA 1
ATOM 750 C C . LEU A 1 91 ? 5.264 -3.557 -4.438 1.00 94.06 91 LEU A C 1
ATOM 752 O O . LEU A 1 91 ? 4.456 -2.639 -4.554 1.00 94.06 91 LEU A O 1
ATOM 756 N N . LEU A 1 92 ? 6.568 -3.396 -4.664 1.00 91.38 92 LEU A N 1
ATOM 757 C CA . LEU A 1 92 ? 7.171 -2.150 -5.137 1.00 91.38 92 LEU A CA 1
ATOM 758 C C . LEU A 1 92 ? 7.809 -2.368 -6.519 1.00 91.38 92 LEU A C 1
ATOM 760 O O . LEU A 1 92 ? 8.970 -2.789 -6.602 1.00 91.38 92 LEU A O 1
ATOM 764 N N . PRO A 1 93 ? 7.087 -2.059 -7.616 1.00 92.06 93 PRO A N 1
ATOM 765 C CA . PRO A 1 93 ? 7.576 -2.216 -8.987 1.00 92.06 93 PRO A CA 1
ATOM 766 C C . PRO A 1 93 ? 8.922 -1.537 -9.259 1.00 92.06 93 PRO A C 1
ATOM 768 O O . PRO A 1 93 ? 9.817 -2.113 -9.870 1.00 92.06 93 PRO A O 1
ATOM 771 N N . ASN A 1 94 ? 9.114 -0.320 -8.749 1.00 87.31 94 ASN A N 1
ATOM 772 C CA . ASN A 1 94 ? 10.346 0.455 -8.923 1.00 87.31 94 ASN A CA 1
ATOM 773 C C . ASN A 1 94 ? 11.577 -0.166 -8.233 1.00 87.31 94 ASN A C 1
ATOM 775 O O . ASN A 1 94 ? 12.709 0.207 -8.553 1.00 87.31 94 ASN A O 1
ATOM 779 N N . LYS A 1 95 ? 11.376 -1.090 -7.288 1.00 88.50 95 LYS A N 1
ATOM 780 C CA . LYS A 1 95 ? 12.441 -1.822 -6.591 1.00 88.50 95 LYS A CA 1
ATOM 781 C C . LYS A 1 95 ? 12.488 -3.303 -6.971 1.00 88.50 95 LYS A C 1
ATOM 783 O O . LYS A 1 95 ? 13.423 -3.973 -6.549 1.00 88.50 95 LYS A O 1
ATOM 788 N N . LEU A 1 96 ? 11.527 -3.797 -7.762 1.00 93.12 96 LEU A N 1
ATOM 789 C CA . LEU A 1 96 ? 11.344 -5.225 -8.053 1.00 93.12 96 LEU A CA 1
ATOM 790 C C . LEU A 1 96 ? 11.385 -6.059 -6.768 1.00 93.12 96 LEU A C 1
ATOM 792 O O . LEU A 1 96 ? 12.128 -7.034 -6.636 1.00 93.12 96 LEU A O 1
ATOM 796 N N . ALA A 1 97 ? 10.639 -5.600 -5.768 1.00 91.50 97 ALA A N 1
ATOM 797 C CA . ALA A 1 97 ? 10.726 -6.122 -4.419 1.00 91.50 97 ALA A CA 1
ATOM 798 C C . ALA A 1 97 ? 9.348 -6.256 -3.778 1.00 91.50 97 ALA A C 1
ATOM 800 O O . ALA A 1 97 ? 8.393 -5.571 -4.147 1.00 91.50 97 ALA A O 1
ATOM 801 N N . LYS A 1 98 ? 9.299 -7.138 -2.781 1.00 92.31 98 LYS A N 1
ATOM 802 C CA . LYS A 1 98 ? 8.149 -7.393 -1.926 1.00 92.31 98 LYS A CA 1
ATOM 803 C C . LYS A 1 98 ? 8.550 -7.150 -0.477 1.00 92.31 98 LYS A C 1
ATOM 805 O O . LYS A 1 98 ? 9.584 -7.659 -0.045 1.00 92.31 98 LYS A O 1
ATOM 810 N N . TYR A 1 99 ? 7.727 -6.419 0.263 1.00 89.69 99 TYR A N 1
ATOM 811 C CA . TYR A 1 99 ? 7.941 -6.094 1.672 1.00 89.69 99 TYR A CA 1
ATOM 812 C C . TYR A 1 99 ? 6.758 -6.568 2.508 1.00 89.69 99 TYR A C 1
ATOM 814 O O . TYR A 1 99 ? 5.612 -6.417 2.097 1.00 89.69 99 TYR A O 1
ATOM 822 N N . ILE A 1 100 ? 7.034 -7.141 3.680 1.00 92.50 100 ILE A N 1
ATOM 823 C CA . ILE A 1 100 ? 6.007 -7.728 4.546 1.00 92.50 100 ILE A CA 1
ATOM 824 C C . ILE A 1 100 ? 5.852 -6.881 5.806 1.00 92.50 100 ILE A C 1
ATOM 826 O O . ILE A 1 100 ? 6.803 -6.683 6.569 1.00 92.50 100 ILE A O 1
ATOM 830 N N . PHE A 1 101 ? 4.626 -6.432 6.039 1.00 93.94 101 PHE A N 1
ATOM 831 C CA . PHE A 1 101 ? 4.228 -5.658 7.205 1.00 93.94 101 PHE A CA 1
ATOM 832 C C . PHE A 1 101 ? 3.158 -6.402 8.003 1.00 93.94 101 PHE A C 1
ATOM 834 O O . PHE A 1 101 ? 2.518 -7.331 7.511 1.00 93.94 101 PHE A O 1
ATOM 841 N N . LYS A 1 102 ? 2.978 -5.989 9.256 1.00 96.12 102 LYS A N 1
ATOM 842 C CA . LYS A 1 102 ? 1.764 -6.237 10.033 1.00 96.12 102 LYS A CA 1
ATOM 843 C C . LYS A 1 102 ? 0.994 -4.935 10.144 1.00 96.12 102 LYS A C 1
ATOM 845 O O . LYS A 1 102 ? 1.581 -3.933 10.553 1.00 96.12 102 LYS A O 1
ATOM 850 N N . MET A 1 103 ? -0.279 -4.982 9.789 1.00 97.31 103 MET A N 1
ATOM 851 C CA . MET A 1 103 ? -1.233 -3.891 9.883 1.00 97.31 103 MET A CA 1
ATOM 852 C C . MET A 1 103 ? -2.151 -4.113 11.081 1.00 97.31 103 MET A C 1
ATOM 854 O O . MET A 1 103 ? -2.661 -5.214 11.275 1.00 97.31 103 MET A O 1
ATOM 858 N N . SER A 1 104 ? -2.361 -3.068 11.866 1.00 97.94 104 SER A N 1
ATOM 859 C CA . SER A 1 104 ? -3.377 -2.992 12.917 1.00 97.94 104 SER A CA 1
ATOM 860 C C . SER A 1 104 ? -4.207 -1.727 12.721 1.00 97.94 104 SER A C 1
ATOM 862 O O . SER A 1 104 ? -3.725 -0.781 12.092 1.00 97.94 104 SER A O 1
ATOM 864 N N . ALA A 1 105 ? -5.413 -1.687 13.284 1.00 97.81 105 ALA A N 1
ATOM 865 C CA . ALA A 1 105 ? -6.240 -0.486 13.314 1.00 97.81 105 ALA A CA 1
ATOM 866 C C . ALA A 1 105 ? -6.718 -0.202 14.739 1.00 97.81 105 ALA A C 1
ATOM 868 O O . ALA A 1 105 ? -7.033 -1.122 15.488 1.00 97.81 105 ALA A O 1
ATOM 869 N N . THR A 1 106 ? -6.777 1.072 15.109 1.00 97.12 106 THR A N 1
ATOM 870 C CA . THR A 1 106 ? -7.373 1.533 16.368 1.00 97.12 106 THR A CA 1
ATOM 871 C C . THR A 1 106 ? -8.215 2.769 16.100 1.00 97.12 106 THR A C 1
ATOM 873 O O . THR A 1 106 ? -7.949 3.506 15.149 1.00 97.12 106 THR A O 1
ATOM 876 N N . LYS A 1 107 ? -9.209 3.040 16.948 1.00 96.81 107 LYS A N 1
ATOM 877 C CA . LYS A 1 107 ? -9.857 4.355 16.938 1.00 96.81 107 LYS A CA 1
ATOM 878 C C . LYS A 1 107 ? -8.861 5.432 17.357 1.00 96.81 107 LYS A C 1
ATOM 880 O O . LYS A 1 107 ? -7.976 5.167 18.175 1.00 96.81 107 LYS A O 1
ATOM 885 N N . ASP A 1 108 ? -8.990 6.618 16.781 1.00 93.88 108 ASP A N 1
ATOM 886 C CA . ASP A 1 108 ? -8.229 7.773 17.238 1.00 93.88 108 ASP A CA 1
ATOM 887 C C . ASP A 1 108 ? -8.746 8.187 18.632 1.00 93.88 108 ASP A C 1
ATOM 889 O O . ASP A 1 108 ? -9.954 8.391 18.793 1.00 93.88 108 ASP A O 1
ATOM 893 N N . PRO A 1 109 ? -7.878 8.274 19.657 1.00 91.50 109 PRO A N 1
ATOM 894 C CA . PRO A 1 109 ? -8.292 8.662 21.004 1.00 91.50 109 PRO A CA 1
ATOM 895 C C . PRO A 1 109 ? -8.833 10.097 21.078 1.00 91.50 109 PRO A C 1
ATOM 897 O O . PRO A 1 109 ? -9.596 10.401 21.990 1.00 91.50 109 PRO A O 1
ATOM 900 N N . GLU A 1 110 ? -8.457 10.969 20.138 1.00 91.75 110 GLU A N 1
ATOM 901 C CA . GLU A 1 110 ? -8.905 12.365 20.093 1.00 91.75 110 GLU A CA 1
ATOM 902 C C . GLU A 1 110 ? -10.162 12.549 19.228 1.00 91.75 110 GLU A C 1
ATOM 904 O O . GLU A 1 110 ? -10.851 13.561 19.346 1.00 91.75 110 GLU A O 1
ATOM 909 N N . ASN A 1 111 ? -10.477 11.586 18.354 1.00 91.94 111 ASN A N 1
ATOM 910 C CA . ASN A 1 111 ? -11.642 11.644 17.476 1.00 91.94 111 ASN A CA 1
ATOM 911 C C . ASN A 1 111 ? -12.167 10.237 17.139 1.00 91.94 111 ASN A C 1
ATOM 913 O O . ASN A 1 111 ? -11.626 9.533 16.289 1.00 91.94 111 ASN A O 1
ATOM 917 N N . THR A 1 112 ? -13.281 9.844 17.756 1.00 89.56 112 THR A N 1
ATOM 918 C CA . THR A 1 112 ? -13.851 8.494 17.614 1.00 89.56 112 THR A CA 1
ATOM 919 C C . THR A 1 112 ? -14.352 8.144 16.215 1.00 89.56 112 THR A C 1
ATOM 921 O O . THR A 1 112 ? -14.580 6.959 15.951 1.00 89.56 112 THR A O 1
ATOM 924 N N . ASP A 1 113 ? -14.506 9.142 15.343 1.00 93.75 113 ASP A N 1
ATOM 925 C CA .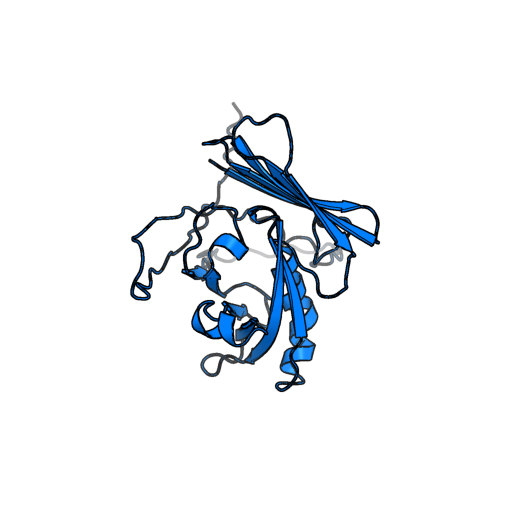 ASP A 1 113 ? -14.905 8.982 13.944 1.00 93.75 113 ASP A CA 1
ATOM 926 C C . ASP A 1 113 ? -13.693 8.767 13.032 1.00 93.75 113 ASP A C 1
ATOM 928 O O . ASP A 1 113 ? -13.838 8.645 11.816 1.00 93.75 113 ASP A O 1
ATOM 932 N N . GLN A 1 114 ? -12.482 8.724 13.592 1.00 96.00 114 GLN A N 1
ATOM 933 C CA . GLN A 1 114 ? -11.251 8.456 12.864 1.00 96.00 114 GLN A CA 1
ATOM 934 C C . GLN A 1 114 ? -10.656 7.108 13.257 1.00 96.00 114 GLN A C 1
ATOM 936 O O . GLN A 1 114 ? -10.669 6.683 14.414 1.00 96.00 114 GLN A O 1
ATOM 941 N N . VAL A 1 115 ? -10.081 6.444 12.262 1.00 97.50 115 VAL A N 1
ATOM 942 C CA . VAL A 1 115 ? -9.386 5.168 12.403 1.00 97.50 115 VAL A CA 1
ATOM 943 C C . VAL A 1 115 ? -7.932 5.366 12.027 1.00 97.50 115 VAL A C 1
ATOM 945 O O . VAL A 1 115 ? -7.620 5.855 10.940 1.00 97.50 115 VAL A O 1
ATOM 948 N N . ILE A 1 116 ? -7.040 4.952 12.920 1.00 98.00 116 ILE A N 1
ATOM 949 C CA . ILE A 1 116 ? -5.598 4.972 12.721 1.00 98.00 116 ILE A CA 1
ATOM 950 C C . ILE A 1 116 ? -5.146 3.568 12.329 1.00 98.00 116 ILE A C 1
ATOM 952 O O . ILE A 1 116 ? -5.144 2.651 13.150 1.00 98.00 116 ILE A O 1
ATOM 956 N N . PHE A 1 117 ? -4.707 3.406 11.086 1.00 97.88 117 PHE A N 1
ATOM 957 C CA . PHE A 1 117 ? -3.990 2.223 10.628 1.00 97.88 117 PHE A CA 1
ATOM 958 C C . PHE A 1 117 ? -2.501 2.386 10.897 1.00 97.88 117 PHE A C 1
ATOM 960 O O . PHE A 1 117 ? -1.907 3.413 10.577 1.00 97.88 117 PHE A O 1
ATOM 967 N N . THR A 1 118 ? -1.887 1.349 11.458 1.00 97.00 118 THR A N 1
ATOM 968 C CA . THR A 1 118 ? -0.455 1.312 11.757 1.00 97.00 118 THR A CA 1
ATOM 969 C C . THR A 1 118 ? 0.177 0.108 11.082 1.00 97.00 118 THR A C 1
ATOM 971 O O . THR A 1 118 ? -0.281 -1.017 11.279 1.00 97.00 118 THR A O 1
ATOM 974 N N . LEU A 1 119 ? 1.253 0.320 10.321 1.00 95.38 119 LEU A N 1
ATOM 975 C CA . LEU A 1 119 ? 1.989 -0.750 9.661 1.00 95.38 119 LEU A CA 1
ATOM 976 C C . LEU A 1 119 ? 3.420 -0.809 10.166 1.00 95.38 119 LEU A C 1
ATOM 978 O O . LEU A 1 119 ? 4.184 0.154 10.075 1.00 95.38 119 LEU A O 1
ATOM 982 N N . LYS A 1 120 ? 3.795 -1.986 10.660 1.00 93.56 120 LYS A N 1
ATOM 983 C CA . LYS A 1 120 ? 5.127 -2.260 11.198 1.00 93.56 120 LYS A CA 1
ATOM 984 C C . LYS A 1 120 ? 5.774 -3.392 10.420 1.00 93.56 120 LYS A C 1
ATOM 986 O O . LYS A 1 120 ? 5.151 -4.425 10.178 1.00 93.56 120 LYS A O 1
ATOM 991 N N . THR A 1 121 ? 7.042 -3.223 10.055 1.00 88.88 121 THR A N 1
ATOM 992 C CA . THR A 1 121 ? 7.821 -4.315 9.458 1.00 88.88 121 THR A CA 1
ATOM 993 C C . THR A 1 121 ? 7.938 -5.483 10.442 1.00 88.88 121 THR A C 1
ATOM 995 O O . THR A 1 121 ? 8.040 -5.293 11.660 1.00 88.88 121 THR A O 1
ATOM 998 N N . GLN A 1 122 ? 7.880 -6.714 9.933 1.00 82.38 122 GLN A N 1
ATOM 999 C CA . GLN A 1 122 ? 8.044 -7.913 10.763 1.00 82.38 122 GLN A CA 1
ATOM 1000 C C . GLN A 1 122 ? 9.503 -8.157 11.158 1.00 82.38 122 GLN A C 1
ATOM 1002 O O . GLN A 1 122 ? 9.764 -8.751 12.201 1.00 82.38 122 GLN A O 1
ATOM 1007 N N . ASN A 1 123 ? 10.451 -7.674 10.357 1.00 80.88 123 ASN A N 1
ATOM 1008 C CA . ASN A 1 123 ? 11.869 -7.892 10.598 1.00 80.88 123 ASN A CA 1
ATOM 1009 C C . ASN A 1 123 ? 12.377 -6.935 11.688 1.00 80.88 123 ASN A C 1
ATOM 1011 O O . ASN A 1 123 ? 12.372 -5.719 11.503 1.00 80.88 123 ASN A O 1
ATOM 1015 N N . VAL A 1 124 ? 12.828 -7.499 12.813 1.00 75.62 124 VAL A N 1
ATOM 1016 C CA . VAL A 1 124 ? 13.284 -6.758 14.002 1.00 75.62 124 VAL A CA 1
ATOM 1017 C C . VAL A 1 124 ? 14.419 -5.786 13.675 1.00 75.62 124 VAL A C 1
ATOM 1019 O O . VAL A 1 124 ? 14.384 -4.648 14.133 1.00 75.62 124 VAL A O 1
ATOM 1022 N N . LEU A 1 125 ? 15.373 -6.187 12.831 1.00 76.75 125 LEU A N 1
ATOM 1023 C CA . LEU A 1 125 ? 16.489 -5.330 12.431 1.00 76.75 125 LEU A CA 1
ATOM 1024 C C . LEU A 1 125 ? 16.012 -4.168 11.551 1.00 76.75 125 LEU A C 1
ATOM 1026 O O . LEU A 1 125 ? 16.450 -3.033 11.718 1.00 76.75 125 LEU A O 1
ATOM 1030 N N . LEU A 1 126 ? 15.053 -4.431 10.655 1.00 71.50 126 LEU A N 1
ATOM 1031 C CA . LEU A 1 126 ? 14.461 -3.383 9.825 1.00 71.50 126 LEU A CA 1
ATOM 1032 C C . LEU A 1 126 ? 13.588 -2.416 10.628 1.00 71.50 126 LEU A C 1
ATOM 1034 O O . LEU A 1 126 ? 13.457 -1.279 10.200 1.00 71.50 126 LEU A O 1
ATOM 1038 N N . ARG A 1 127 ? 13.020 -2.801 11.779 1.00 75.31 127 ARG A N 1
ATOM 1039 C CA . ARG A 1 127 ? 12.201 -1.883 12.602 1.00 75.31 127 ARG A CA 1
ATOM 1040 C C . ARG A 1 127 ? 12.972 -0.663 13.099 1.00 75.31 127 ARG A C 1
ATOM 1042 O O . ARG A 1 127 ? 12.356 0.370 13.321 1.00 75.31 127 ARG A O 1
ATOM 1049 N N . LEU A 1 128 ? 14.288 -0.778 13.272 1.00 73.38 128 LEU A N 1
ATOM 1050 C CA . LEU A 1 128 ? 15.133 0.338 13.708 1.00 73.38 128 LEU A CA 1
ATOM 1051 C C . LEU A 1 128 ? 15.385 1.361 12.592 1.00 73.38 128 LEU A C 1
ATOM 1053 O O . LEU A 1 128 ? 15.699 2.511 12.877 1.00 73.38 128 LEU A O 1
ATOM 1057 N N . LEU A 1 129 ? 15.259 0.944 11.330 1.00 71.94 129 LEU A N 1
ATOM 1058 C CA . LEU A 1 129 ? 15.602 1.753 10.156 1.00 71.94 129 LEU A CA 1
ATOM 1059 C C . LEU A 1 129 ? 14.379 2.153 9.327 1.00 71.94 129 LEU A C 1
ATOM 1061 O O . LEU A 1 129 ? 14.400 3.172 8.642 1.00 71.94 129 LEU A O 1
ATOM 1065 N N . VAL A 1 130 ? 13.327 1.336 9.358 1.00 73.25 130 VAL A N 1
ATOM 1066 C CA . VAL A 1 130 ? 12.090 1.546 8.615 1.00 73.25 130 VAL A CA 1
ATOM 1067 C C . VAL A 1 130 ? 11.061 2.127 9.578 1.00 73.25 130 VAL A C 1
ATOM 1069 O O . VAL A 1 130 ? 10.547 1.393 10.429 1.00 73.25 130 VAL A O 1
ATOM 1072 N N . PRO A 1 131 ? 10.754 3.427 9.462 1.00 78.62 131 PRO A N 1
ATOM 1073 C CA . PRO A 1 131 ? 9.752 4.054 10.304 1.00 78.62 131 PRO A CA 1
ATOM 1074 C C . PRO A 1 131 ? 8.379 3.412 10.086 1.00 78.62 131 PRO A C 1
ATOM 1076 O O . PRO A 1 131 ? 8.068 2.868 9.021 1.00 78.62 131 PRO A O 1
ATOM 1079 N N . THR A 1 132 ? 7.571 3.454 11.140 1.00 90.38 132 THR A N 1
ATOM 1080 C CA . THR A 1 132 ? 6.199 2.941 11.122 1.00 90.38 132 THR A CA 1
ATOM 1081 C C . THR A 1 132 ? 5.372 3.758 10.140 1.00 90.38 132 THR A C 1
ATOM 1083 O O . THR A 1 132 ? 5.493 4.974 10.117 1.00 90.38 132 THR A O 1
ATOM 1086 N N . ILE A 1 133 ? 4.532 3.102 9.343 1.00 92.81 133 ILE A N 1
ATOM 1087 C CA . ILE A 1 133 ? 3.594 3.813 8.470 1.00 92.81 133 ILE A CA 1
ATOM 1088 C C . ILE A 1 133 ? 2.301 4.010 9.245 1.00 92.81 133 ILE A C 1
ATOM 1090 O O . ILE A 1 133 ? 1.798 3.061 9.853 1.00 92.81 133 ILE A O 1
ATOM 1094 N N . VAL A 1 134 ? 1.767 5.222 9.207 1.00 96.06 134 VAL A N 1
ATOM 1095 C CA . VAL A 1 134 ? 0.522 5.595 9.870 1.00 96.06 134 VAL A CA 1
ATOM 1096 C C . VAL A 1 134 ? -0.425 6.183 8.838 1.00 96.06 134 VAL A C 1
ATOM 1098 O O . VAL A 1 134 ? -0.059 7.086 8.092 1.00 96.06 134 VAL A O 1
ATOM 1101 N N . VAL A 1 135 ? -1.654 5.684 8.787 1.00 95.88 135 VAL A N 1
ATOM 1102 C CA . VAL A 1 135 ? -2.707 6.236 7.929 1.00 95.88 135 VAL A CA 1
ATOM 1103 C C . VAL A 1 135 ? -3.911 6.547 8.795 1.00 95.88 135 VAL A C 1
ATOM 1105 O O . VAL A 1 135 ? -4.365 5.678 9.533 1.00 95.88 135 VAL A O 1
ATOM 1108 N N . LYS A 1 136 ? -4.440 7.766 8.705 1.00 96.56 136 LYS A N 1
ATOM 1109 C CA . LYS A 1 136 ? -5.705 8.126 9.349 1.00 96.56 136 LYS A CA 1
ATOM 1110 C C . LYS A 1 136 ? -6.807 8.189 8.309 1.00 96.56 136 LYS A C 1
ATOM 1112 O O . LYS A 1 136 ? -6.649 8.874 7.298 1.00 96.56 136 LYS A O 1
ATOM 1117 N N . LEU A 1 137 ? -7.912 7.497 8.562 1.00 96.50 137 LEU A N 1
ATOM 1118 C CA . LEU A 1 137 ? -9.118 7.529 7.737 1.00 96.50 137 LEU A CA 1
ATOM 1119 C C . LEU A 1 137 ? -10.309 8.010 8.569 1.00 96.50 137 LEU A C 1
ATOM 1121 O O . LEU A 1 137 ? -10.388 7.713 9.758 1.00 96.50 137 LEU A O 1
ATOM 1125 N N . ASN A 1 138 ? -11.265 8.685 7.940 1.00 95.56 138 ASN A N 1
ATOM 1126 C CA . ASN A 1 138 ? -12.594 8.863 8.515 1.00 95.56 138 ASN A CA 1
ATOM 1127 C C . ASN A 1 138 ? -13.348 7.520 8.448 1.00 95.56 138 ASN A C 1
ATOM 1129 O O . ASN A 1 138 ? -13.382 6.874 7.399 1.00 95.56 138 ASN A O 1
ATOM 1133 N N . GLN A 1 139 ? -13.926 7.079 9.564 1.00 94.94 139 GLN A N 1
ATOM 1134 C CA . GLN A 1 139 ? -14.558 5.769 9.701 1.00 94.94 139 GLN A CA 1
ATOM 1135 C C . GLN A 1 139 ? -15.807 5.639 8.826 1.00 94.94 139 GLN A C 1
ATOM 1137 O O . GLN A 1 139 ? -16.039 4.567 8.268 1.00 94.94 139 GLN A O 1
ATOM 1142 N N . GLU A 1 140 ? -16.607 6.693 8.707 1.00 93.69 140 GLU A N 1
ATOM 1143 C CA . GLU A 1 140 ? -17.870 6.673 7.968 1.00 93.69 140 GLU A CA 1
ATOM 1144 C C . GLU A 1 140 ? -17.625 6.836 6.467 1.00 93.69 140 GLU A C 1
ATOM 1146 O O . GLU A 1 140 ? -17.933 5.949 5.674 1.00 93.69 140 GLU A O 1
ATOM 1151 N N . THR A 1 141 ? -16.981 7.936 6.077 1.00 94.75 141 THR A N 1
ATOM 1152 C CA . THR A 1 141 ? -16.762 8.296 4.668 1.00 94.75 141 THR A CA 1
ATOM 1153 C C . THR A 1 141 ? -15.629 7.510 4.013 1.00 94.75 141 THR A C 1
ATOM 1155 O O . THR A 1 141 ? -15.435 7.606 2.802 1.00 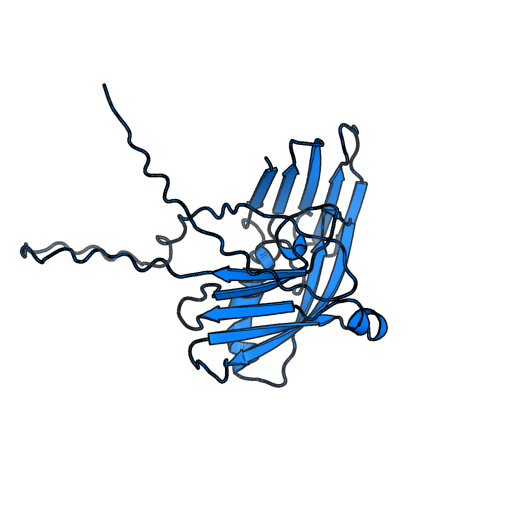94.75 141 THR A O 1
ATOM 1158 N N . LYS A 1 142 ? -14.837 6.772 4.805 1.00 94.50 142 LYS A N 1
ATOM 1159 C CA . LYS A 1 142 ? -13.626 6.043 4.386 1.00 94.50 142 LYS A CA 1
ATOM 1160 C C . LYS A 1 142 ? -12.537 6.933 3.776 1.00 94.50 142 LYS A C 1
ATOM 1162 O O . LYS A 1 142 ? -11.530 6.427 3.275 1.00 94.50 142 LYS A O 1
ATOM 1167 N N . ARG A 1 143 ? -12.696 8.258 3.820 1.00 92.88 143 ARG A N 1
ATOM 1168 C CA . ARG A 1 143 ? -11.747 9.218 3.247 1.00 92.88 143 ARG A CA 1
ATOM 1169 C C . ARG A 1 143 ? -10.444 9.229 4.028 1.00 92.88 143 ARG A C 1
ATOM 1171 O O . ARG A 1 143 ? -10.445 9.144 5.254 1.00 92.88 143 ARG A O 1
ATOM 1178 N N . MET A 1 144 ? -9.330 9.363 3.313 1.00 92.38 144 MET A N 1
ATOM 1179 C CA . MET A 1 144 ? -8.018 9.524 3.934 1.00 92.38 144 MET A CA 1
ATOM 1180 C C . MET A 1 144 ? -7.858 10.938 4.480 1.00 92.38 144 MET A C 1
ATOM 1182 O O . MET A 1 144 ? -8.044 11.904 3.754 1.00 92.38 144 MET A O 1
ATOM 1186 N N . ILE A 1 145 ? -7.505 11.033 5.760 1.00 94.06 145 ILE A N 1
ATOM 1187 C CA . ILE A 1 145 ? -7.276 12.281 6.496 1.00 94.06 145 ILE A CA 1
ATOM 1188 C C . ILE A 1 145 ? -5.785 12.586 6.531 1.00 94.06 145 ILE A C 1
ATOM 1190 O O . ILE A 1 145 ? -5.360 13.719 6.317 1.00 94.06 145 ILE A O 1
ATOM 1194 N N . SER A 1 146 ? -4.955 11.574 6.780 1.00 94.19 146 SER A N 1
ATOM 1195 C CA . SER A 1 146 ? -3.510 11.744 6.724 1.00 94.19 146 SER A CA 1
ATOM 1196 C C . SER A 1 146 ? -2.775 10.457 6.383 1.00 94.19 146 SER A C 1
ATOM 1198 O O . SER A 1 146 ? -3.269 9.348 6.588 1.00 94.19 146 SER A O 1
ATOM 1200 N N . TYR A 1 147 ? -1.564 10.635 5.873 1.00 92.75 147 TYR A N 1
ATOM 1201 C CA . TYR A 1 147 ? -0.588 9.586 5.649 1.00 92.75 147 TYR A CA 1
ATOM 1202 C C . TYR A 1 147 ? 0.753 10.017 6.229 1.00 92.75 147 TYR A C 1
ATOM 1204 O O . TYR A 1 147 ? 1.212 11.127 5.977 1.00 92.75 147 TYR A O 1
ATOM 1212 N N . GLU A 1 148 ? 1.405 9.126 6.957 1.00 92.75 148 GLU A N 1
ATOM 1213 C CA . GLU A 1 148 ? 2.763 9.288 7.442 1.00 92.75 148 GLU A CA 1
ATOM 1214 C C . GLU A 1 148 ? 3.563 8.036 7.088 1.00 92.75 148 GLU A C 1
ATOM 1216 O O . GLU A 1 148 ? 3.192 6.927 7.468 1.00 92.75 148 GLU A O 1
ATOM 1221 N N . GLY A 1 149 ? 4.629 8.176 6.306 1.00 89.25 149 GLY A N 1
ATOM 1222 C CA . GLY A 1 149 ? 5.335 7.015 5.776 1.00 89.25 149 GLY A CA 1
ATOM 1223 C C . GLY A 1 149 ? 6.299 7.348 4.643 1.00 89.25 149 GLY A C 1
ATOM 1224 O O . GLY A 1 149 ? 6.463 8.510 4.270 1.00 89.25 149 GLY A O 1
ATOM 1225 N N . PRO A 1 150 ? 6.943 6.338 4.036 1.00 83.56 150 PRO A N 1
ATOM 1226 C CA . PRO A 1 150 ? 7.797 6.557 2.877 1.00 83.56 150 PRO A CA 1
ATOM 1227 C C . PRO A 1 150 ? 6.990 7.049 1.666 1.00 83.56 150 PRO A C 1
ATOM 1229 O O . PRO A 1 150 ? 5.945 6.494 1.328 1.00 83.56 150 PRO A O 1
ATOM 1232 N N . ASN A 1 151 ? 7.491 8.058 0.961 1.00 76.44 151 ASN A N 1
ATOM 1233 C CA . ASN A 1 151 ? 6.850 8.651 -0.217 1.00 76.44 151 ASN A CA 1
ATOM 1234 C C . ASN A 1 151 ? 6.660 7.656 -1.380 1.00 76.44 151 ASN A C 1
ATOM 1236 O O . ASN A 1 151 ? 5.788 7.836 -2.230 1.00 76.44 151 ASN A O 1
ATOM 1240 N N . THR A 1 152 ? 7.456 6.584 -1.410 1.00 68.56 152 THR A N 1
ATOM 1241 C CA . THR A 1 152 ? 7.401 5.566 -2.462 1.00 68.56 152 THR A CA 1
ATOM 1242 C C . THR A 1 152 ? 6.206 4.630 -2.375 1.00 68.56 152 THR A C 1
ATOM 1244 O O . THR A 1 152 ? 5.989 3.873 -3.316 1.00 68.56 152 THR A O 1
ATOM 1247 N N . PHE A 1 153 ? 5.442 4.655 -1.278 1.00 58.50 153 PHE A N 1
ATOM 1248 C CA . PHE A 1 153 ? 4.239 3.824 -1.155 1.00 58.50 153 PHE A CA 1
ATOM 1249 C C . PHE A 1 153 ? 3.156 4.206 -2.158 1.00 58.50 153 PHE A C 1
ATOM 1251 O O . PHE A 1 15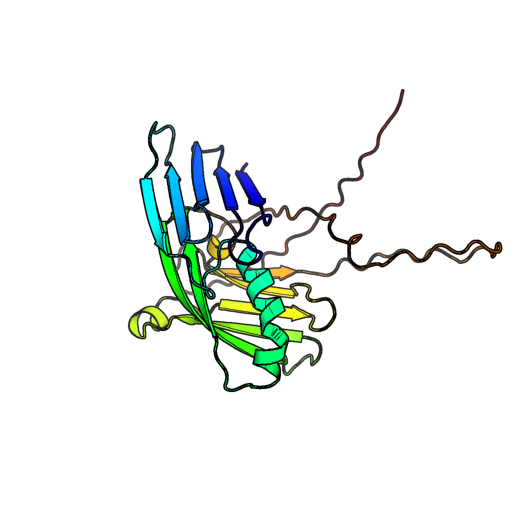3 ? 2.383 3.343 -2.566 1.00 58.50 153 PHE A O 1
ATOM 1258 N N . PHE A 1 154 ? 3.151 5.463 -2.605 1.00 55.34 154 PHE A N 1
ATOM 1259 C CA . PHE A 1 154 ? 2.188 5.933 -3.592 1.00 55.34 154 PHE A CA 1
ATOM 1260 C C . PHE A 1 154 ? 2.826 6.278 -4.940 1.00 55.34 154 PHE A C 1
ATOM 1262 O O . PHE A 1 154 ? 2.152 6.109 -5.950 1.00 55.34 154 PHE A O 1
ATOM 1269 N N . TYR A 1 155 ? 4.109 6.686 -5.011 1.00 57.38 155 TYR A N 1
ATOM 1270 C CA . TYR A 1 155 ? 4.724 7.092 -6.288 1.00 57.38 155 TYR A CA 1
ATOM 1271 C C . TYR A 1 155 ? 6.238 6.816 -6.414 1.00 57.38 155 TYR A C 1
ATOM 1273 O O . TYR A 1 155 ? 7.032 7.029 -5.502 1.00 57.38 155 TYR A O 1
ATOM 1281 N N . GLY A 1 156 ? 6.652 6.357 -7.603 1.00 54.50 156 GLY A N 1
ATOM 1282 C CA . GLY A 1 156 ? 7.958 5.755 -7.913 1.00 54.50 156 GLY A CA 1
ATOM 1283 C C . GLY A 1 156 ? 9.148 6.710 -8.089 1.00 54.50 156 GLY A C 1
ATOM 1284 O O . GLY A 1 156 ? 9.824 6.692 -9.127 1.00 54.50 156 GLY A O 1
ATOM 1285 N N . THR A 1 157 ? 9.474 7.526 -7.087 1.00 60.44 157 THR A N 1
ATOM 1286 C CA . THR A 1 157 ? 10.785 8.200 -7.052 1.00 60.44 157 THR A CA 1
ATOM 1287 C C . THR A 1 157 ? 11.915 7.184 -6.829 1.00 60.44 157 THR A C 1
ATOM 1289 O O . THR A 1 157 ? 11.704 6.095 -6.290 1.00 60.44 157 THR A O 1
ATOM 1292 N N . LYS A 1 158 ? 13.132 7.498 -7.305 1.00 61.28 158 LYS A N 1
ATOM 1293 C CA . LYS A 1 158 ? 14.323 6.667 -7.020 1.00 61.28 158 LYS A CA 1
ATOM 1294 C C . LYS A 1 158 ? 14.729 6.779 -5.546 1.00 61.28 158 LYS A C 1
ATOM 1296 O O . LYS A 1 158 ? 15.066 5.762 -4.930 1.00 61.28 158 LYS A O 1
ATOM 1301 N N . ASP A 1 159 ? 14.629 7.996 -5.020 1.00 68.12 159 ASP A N 1
ATOM 1302 C CA . ASP A 1 159 ? 14.912 8.348 -3.633 1.00 68.12 159 ASP A CA 1
ATOM 1303 C C . ASP A 1 159 ? 13.696 8.064 -2.746 1.00 68.12 159 ASP A C 1
ATOM 1305 O O . ASP A 1 159 ? 12.555 8.261 -3.176 1.00 68.12 159 ASP A O 1
ATOM 1309 N N . ILE A 1 160 ? 13.956 7.601 -1.523 1.00 70.88 160 ILE A N 1
ATOM 1310 C CA . ILE A 1 160 ? 12.945 7.352 -0.494 1.00 70.88 160 ILE A CA 1
ATOM 1311 C C . ILE A 1 160 ? 13.072 8.455 0.553 1.00 70.88 160 ILE A C 1
ATOM 1313 O O . ILE A 1 160 ? 14.138 8.617 1.146 1.00 70.88 160 ILE A O 1
ATOM 1317 N N . PHE A 1 161 ? 11.982 9.175 0.789 1.00 77.19 161 PHE A N 1
ATOM 1318 C CA . PHE A 1 161 ? 11.855 10.154 1.866 1.00 77.19 161 PHE A CA 1
ATOM 1319 C C . PHE A 1 161 ? 10.668 9.776 2.737 1.00 77.19 161 PHE A C 1
ATOM 1321 O O . PHE A 1 161 ? 9.669 9.264 2.234 1.00 77.19 161 PHE A O 1
ATOM 1328 N N . TYR A 1 162 ? 10.771 10.029 4.034 1.00 83.44 162 TYR A N 1
ATOM 1329 C CA . TYR A 1 162 ? 9.632 9.908 4.930 1.00 83.44 162 TYR A CA 1
ATOM 1330 C C . TYR A 1 162 ? 8.833 11.209 4.888 1.00 83.44 162 TYR A C 1
ATOM 1332 O O . TYR A 1 162 ? 9.417 12.286 4.977 1.00 83.44 162 TYR A O 1
ATOM 1340 N N . VAL A 1 163 ? 7.521 11.116 4.698 1.00 85.69 163 VAL A N 1
ATOM 1341 C CA . VAL A 1 163 ? 6.639 12.271 4.512 1.00 85.69 163 VAL A CA 1
ATOM 1342 C C . VAL A 1 163 ? 5.432 12.170 5.427 1.00 85.69 163 VAL A C 1
ATOM 1344 O O . VAL A 1 163 ? 4.988 11.068 5.749 1.00 85.69 163 VAL A O 1
ATOM 1347 N N . LYS A 1 164 ? 4.878 13.330 5.786 1.00 90.38 164 LYS A N 1
ATOM 1348 C CA . LYS A 1 164 ? 3.549 13.458 6.376 1.00 90.38 164 LYS A CA 1
ATOM 1349 C C . LYS A 1 164 ? 2.672 14.282 5.440 1.00 90.38 164 LYS A C 1
ATOM 1351 O O . LYS A 1 164 ? 2.978 15.434 5.146 1.00 90.38 164 LYS A O 1
ATOM 1356 N N . ILE A 1 165 ? 1.591 13.677 4.972 1.00 87.75 165 ILE A N 1
ATOM 1357 C CA . ILE A 1 165 ? 0.595 14.286 4.095 1.00 87.75 165 ILE A CA 1
ATOM 1358 C C . ILE A 1 165 ? -0.685 14.424 4.908 1.00 87.75 165 ILE A C 1
ATOM 1360 O O . ILE A 1 165 ? -1.145 13.449 5.503 1.00 87.75 165 ILE A O 1
ATOM 1364 N N . ILE A 1 166 ? -1.246 15.627 4.946 1.00 90.69 166 ILE A N 1
ATOM 1365 C CA . ILE A 1 166 ? -2.536 15.903 5.582 1.00 90.69 166 ILE A CA 1
ATOM 1366 C C . ILE A 1 166 ? -3.497 16.322 4.475 1.00 90.69 166 ILE A C 1
ATOM 1368 O O . ILE A 1 166 ? -3.213 17.258 3.729 1.00 90.69 166 ILE A O 1
ATOM 1372 N N . TYR A 1 167 ? -4.615 15.615 4.371 1.00 84.06 167 TYR A N 1
ATOM 1373 C CA . TYR A 1 167 ? -5.680 15.910 3.427 1.00 84.06 167 TYR A CA 1
ATOM 1374 C C . TYR A 1 167 ? -6.714 16.774 4.141 1.00 84.06 167 TYR A C 1
ATOM 1376 O O . TYR A 1 167 ? -7.362 16.349 5.096 1.00 84.06 167 TYR A O 1
ATOM 1384 N N . THR A 1 168 ? -6.835 18.019 3.704 1.00 78.69 168 THR A N 1
ATOM 1385 C CA . THR A 1 168 ? -7.863 18.939 4.188 1.00 78.69 168 THR A CA 1
ATOM 1386 C C . THR A 1 168 ? -9.138 18.735 3.385 1.00 78.69 168 THR A C 1
ATOM 1388 O O . THR A 1 168 ? -9.098 18.793 2.154 1.00 78.69 168 THR A O 1
ATOM 1391 N N . GLU A 1 169 ? -10.275 18.542 4.053 1.00 64.00 169 GLU A N 1
ATOM 1392 C CA . GLU A 1 169 ? -11.562 18.627 3.366 1.00 64.00 169 GLU A CA 1
ATOM 1393 C C . GLU A 1 169 ? -11.788 20.063 2.884 1.00 64.00 169 GLU A C 1
ATOM 1395 O O . GLU A 1 169 ? -11.738 21.021 3.658 1.00 64.00 169 GLU A O 1
ATOM 1400 N N . MET A 1 170 ? -12.040 20.221 1.586 1.00 47.12 170 MET A N 1
ATOM 1401 C CA . MET A 1 170 ? -12.558 21.474 1.053 1.00 47.12 170 MET A CA 1
ATOM 1402 C C . MET A 1 170 ? -14.019 21.570 1.487 1.00 47.12 170 MET A C 1
ATOM 1404 O O . MET A 1 170 ? -14.884 20.895 0.933 1.00 47.12 170 MET A O 1
ATOM 1408 N N . VAL A 1 171 ? -14.299 22.396 2.495 1.00 45.28 171 VAL A N 1
ATOM 1409 C CA . VAL A 1 171 ? -15.675 22.778 2.817 1.00 45.28 171 VAL A CA 1
ATOM 1410 C C . VAL A 1 171 ? -16.195 23.575 1.624 1.00 45.28 171 VAL A C 1
ATOM 1412 O O . VAL A 1 171 ? -15.806 24.729 1.430 1.00 45.28 171 VAL A O 1
ATOM 1415 N N . SER A 1 172 ? -17.054 22.972 0.801 1.00 40.91 172 SER A N 1
ATOM 1416 C CA . SER A 1 172 ? -17.757 23.708 -0.245 1.00 40.91 172 SER A CA 1
ATOM 1417 C C . SER A 1 172 ? -18.640 24.752 0.433 1.00 40.91 172 SER A C 1
ATOM 1419 O O . SER A 1 172 ? -19.692 24.433 0.988 1.00 40.91 172 SER A O 1
ATOM 1421 N N . LYS A 1 173 ? -18.217 26.019 0.411 1.00 39.56 173 LYS A N 1
ATOM 1422 C CA . LYS A 1 173 ? -19.075 27.157 0.756 1.00 39.56 173 LYS A CA 1
ATOM 1423 C C . LYS A 1 173 ? -20.105 27.363 -0.357 1.00 39.56 173 LYS A C 1
ATOM 1425 O O . LYS A 1 173 ? -20.081 28.369 -1.051 1.00 39.56 173 LYS A O 1
ATOM 1430 N N . THR A 1 174 ? -21.021 26.423 -0.536 1.00 44.06 174 THR A N 1
ATOM 1431 C CA . THR A 1 174 ? -22.246 26.644 -1.306 1.00 44.06 174 THR A CA 1
ATOM 1432 C C . THR A 1 174 ? -23.403 26.790 -0.332 1.00 44.06 174 THR A C 1
ATOM 1434 O O . THR A 1 174 ? -24.280 25.944 -0.206 1.00 44.06 174 THR A O 1
ATOM 1437 N N . GLY A 1 175 ? -23.408 27.929 0.362 1.00 40.88 175 GLY A N 1
ATOM 1438 C CA . GLY A 1 175 ? -24.647 28.509 0.859 1.00 40.88 175 GLY A CA 1
ATOM 1439 C C . GLY A 1 175 ? -25.442 29.023 -0.337 1.00 40.88 175 GLY A C 1
ATOM 1440 O O . GLY A 1 175 ? -25.384 30.210 -0.639 1.00 40.88 175 GLY A O 1
ATOM 1441 N N . PHE A 1 176 ? -26.140 28.133 -1.044 1.00 36.41 176 PHE A N 1
ATOM 1442 C CA . PHE A 1 176 ? -27.172 28.544 -1.989 1.00 36.41 176 PHE A CA 1
ATOM 1443 C C . PHE A 1 176 ? -28.527 28.534 -1.288 1.00 36.41 176 PHE A C 1
ATOM 1445 O O . PHE A 1 176 ? -29.054 27.502 -0.876 1.00 36.41 176 PHE A O 1
ATOM 1452 N N . SER A 1 177 ? -29.027 29.758 -1.129 1.00 35.12 177 SER A N 1
ATOM 1453 C CA . SER A 1 177 ? -30.364 30.140 -0.704 1.00 35.12 177 SER A CA 1
ATOM 1454 C C . SER A 1 177 ? -31.447 29.310 -1.395 1.00 35.12 177 SER A C 1
ATOM 1456 O O . SER A 1 177 ? -31.402 29.082 -2.603 1.00 35.12 177 SER A O 1
ATOM 1458 N N . ALA A 1 178 ? -32.445 28.905 -0.614 1.00 38.72 178 ALA A N 1
ATOM 1459 C CA . ALA A 1 178 ? -33.625 28.194 -1.076 1.00 38.72 178 ALA A CA 1
ATOM 1460 C C . ALA A 1 178 ? -34.410 28.988 -2.138 1.00 38.72 178 ALA A C 1
ATOM 1462 O O . ALA A 1 178 ? -34.669 30.177 -1.959 1.00 38.72 178 ALA A O 1
ATOM 1463 N N . ALA A 1 179 ? -34.861 28.296 -3.189 1.00 29.81 179 ALA A N 1
ATOM 1464 C CA . ALA A 1 179 ? -36.006 28.658 -4.033 1.00 29.81 179 ALA A CA 1
ATOM 1465 C C . ALA A 1 179 ? -36.538 27.378 -4.739 1.00 29.81 179 ALA A C 1
ATOM 1467 O O . ALA A 1 179 ? -35.853 26.358 -4.732 1.00 29.81 179 ALA A O 1
ATOM 1468 N N . PRO A 1 180 ? -37.781 27.352 -5.253 1.00 34.16 180 PRO A N 1
ATOM 1469 C CA . PRO A 1 180 ? -38.922 26.717 -4.607 1.00 34.16 180 PRO A CA 1
ATOM 1470 C C . PRO A 1 180 ? -39.342 25.367 -5.221 1.00 34.16 180 PRO A C 1
ATOM 1472 O O . PRO A 1 180 ? -38.955 24.984 -6.321 1.00 34.16 180 PRO A O 1
ATOM 1475 N N . LYS A 1 181 ? -40.198 24.662 -4.468 1.00 40.59 181 LYS A N 1
ATOM 1476 C CA . LYS A 1 181 ? -40.841 23.377 -4.788 1.00 40.59 181 LYS A CA 1
ATOM 1477 C C . LYS A 1 181 ? -41.490 23.346 -6.180 1.00 40.59 181 LYS A C 1
ATOM 1479 O O . LYS A 1 181 ? -42.401 24.126 -6.435 1.00 40.59 181 LYS A O 1
ATOM 1484 N N . HIS A 1 182 ? -41.186 22.305 -6.958 1.00 30.11 182 HIS A N 1
ATOM 1485 C CA . HIS A 1 182 ? -42.128 21.705 -7.907 1.00 30.11 182 HIS A CA 1
ATOM 1486 C C . HIS A 1 182 ? -42.123 20.171 -7.804 1.00 30.11 182 HIS A C 1
ATOM 1488 O O . HIS A 1 182 ? -41.110 19.542 -7.514 1.00 30.11 182 HIS A O 1
ATOM 1494 N N . ARG A 1 183 ? -43.327 19.609 -7.947 1.00 29.20 183 ARG A N 1
ATOM 1495 C CA . ARG A 1 183 ? -43.735 18.219 -7.697 1.00 29.20 183 ARG A CA 1
ATOM 1496 C C . ARG A 1 183 ? -43.218 17.215 -8.739 1.00 29.20 183 ARG A C 1
ATOM 1498 O O . ARG A 1 183 ? -43.266 17.489 -9.929 1.00 29.20 183 ARG A O 1
ATOM 1505 N N . ASN A 1 184 ? -42.951 16.014 -8.216 1.00 30.83 184 ASN A N 1
ATOM 1506 C CA . ASN A 1 184 ? -43.114 14.660 -8.767 1.00 30.83 184 ASN A CA 1
ATOM 1507 C C . ASN A 1 184 ? -42.432 14.282 -10.095 1.00 30.83 184 ASN A C 1
ATOM 1509 O O . ASN A 1 184 ? -42.948 14.551 -11.171 1.00 30.83 184 ASN A O 1
ATOM 1513 N N . SER A 1 185 ? -41.425 13.411 -10.000 1.00 26.70 185 SER A N 1
ATOM 1514 C CA . SER A 1 185 ? -41.481 12.078 -10.622 1.00 26.70 185 SER A CA 1
ATOM 1515 C C . SER A 1 185 ? -40.465 11.143 -9.955 1.00 26.70 185 SER A C 1
ATOM 1517 O O . SER A 1 185 ? -39.370 11.541 -9.571 1.00 26.70 185 SER A O 1
ATOM 1519 N N . SER A 1 186 ? -40.897 9.910 -9.725 1.00 33.75 186 SER A N 1
ATOM 1520 C CA . SER A 1 186 ? -40.154 8.820 -9.104 1.00 33.75 186 SER A CA 1
ATOM 1521 C C . SER A 1 186 ? -39.162 8.200 -10.087 1.00 33.75 186 SER A C 1
ATOM 1523 O O . SER A 1 186 ? -39.592 7.657 -11.102 1.00 33.75 186 SER A O 1
ATOM 1525 N N . VAL A 1 187 ? -37.876 8.189 -9.738 1.00 26.16 187 VAL A N 1
ATOM 1526 C CA . VAL A 1 187 ? -36.895 7.216 -10.239 1.00 26.16 187 VAL A CA 1
ATOM 1527 C C . VAL A 1 187 ? -35.975 6.863 -9.072 1.00 26.16 187 VAL A C 1
ATOM 1529 O O . VAL A 1 187 ? -35.323 7.733 -8.499 1.00 26.16 187 VAL A O 1
ATOM 1532 N N . ILE A 1 188 ? -35.980 5.590 -8.685 1.00 28.23 188 ILE A N 1
ATOM 1533 C CA . ILE A 1 188 ? -35.033 5.018 -7.726 1.00 28.23 188 ILE A CA 1
ATOM 1534 C C . ILE A 1 188 ? -33.679 4.964 -8.439 1.00 28.23 188 ILE A C 1
ATOM 1536 O O . ILE A 1 188 ? -33.549 4.259 -9.434 1.00 28.23 188 ILE A O 1
ATOM 1540 N N . ASN A 1 189 ? -32.701 5.726 -7.950 1.00 24.88 189 ASN A N 1
ATOM 1541 C CA . ASN A 1 189 ? -31.306 5.657 -8.379 1.00 24.88 189 ASN A CA 1
ATOM 1542 C C . ASN A 1 189 ? -30.440 5.364 -7.149 1.00 24.88 189 ASN A C 1
ATOM 1544 O O . ASN A 1 189 ? -30.367 6.180 -6.228 1.00 24.88 189 ASN A O 1
ATOM 1548 N N . ASP A 1 190 ? -29.803 4.194 -7.144 1.00 25.30 190 ASP A N 1
ATOM 1549 C CA . ASP A 1 190 ? -28.848 3.762 -6.124 1.00 25.30 190 ASP A CA 1
ATOM 1550 C C . ASP A 1 190 ? -27.592 4.664 -6.118 1.00 25.30 190 ASP A C 1
ATOM 1552 O O . ASP A 1 190 ? -26.970 4.861 -7.165 1.00 25.30 190 ASP A O 1
ATOM 1556 N N . PRO A 1 191 ? -27.151 5.202 -4.963 1.00 23.98 191 PRO A N 1
ATOM 1557 C CA . PRO A 1 191 ? -26.084 6.206 -4.915 1.00 23.98 191 PRO A CA 1
ATOM 1558 C C . PRO A 1 191 ? -24.650 5.642 -4.865 1.00 23.98 191 PRO A C 1
ATOM 1560 O O . PRO A 1 191 ? -23.709 6.397 -4.633 1.00 23.98 191 PRO A O 1
ATOM 1563 N N . ILE A 1 192 ? -24.430 4.342 -5.086 1.00 26.97 192 ILE A N 1
ATOM 1564 C CA . ILE A 1 192 ? -23.125 3.715 -4.792 1.00 26.97 192 ILE A CA 1
ATOM 1565 C C . ILE A 1 192 ? -22.035 4.035 -5.840 1.00 26.97 192 ILE A C 1
ATOM 1567 O O . ILE A 1 192 ? -20.851 3.949 -5.529 1.00 26.97 192 ILE A O 1
ATOM 1571 N N . PHE A 1 193 ? -22.384 4.501 -7.045 1.00 25.75 193 PHE A N 1
ATOM 1572 C CA . PHE A 1 193 ? -21.408 4.650 -8.142 1.00 25.75 193 PHE A CA 1
ATOM 1573 C C . PHE A 1 193 ? -21.097 6.083 -8.607 1.00 25.75 193 PHE A C 1
ATOM 1575 O O . PHE A 1 193 ? -20.171 6.271 -9.391 1.00 25.75 193 PHE A O 1
ATOM 1582 N N . ASN A 1 194 ? -21.778 7.115 -8.097 1.00 23.11 194 ASN A N 1
ATOM 1583 C CA . ASN A 1 194 ? -21.668 8.473 -8.662 1.00 23.11 194 ASN A CA 1
ATOM 1584 C C . ASN A 1 194 ? -20.631 9.405 -8.005 1.00 23.11 194 ASN A C 1
ATOM 1586 O O . ASN A 1 194 ? -20.540 10.564 -8.396 1.00 23.11 194 ASN A O 1
ATOM 1590 N N . ASN A 1 195 ? -19.815 8.935 -7.053 1.00 28.30 195 ASN A N 1
ATOM 1591 C CA . ASN A 1 195 ? -18.842 9.793 -6.349 1.00 28.30 195 ASN A CA 1
ATOM 1592 C C . ASN A 1 195 ? -17.362 9.572 -6.722 1.00 28.30 195 ASN A C 1
ATOM 1594 O O . ASN A 1 195 ? -16.477 10.170 -6.111 1.00 28.30 195 ASN A O 1
ATOM 1598 N N . MET A 1 196 ? -17.059 8.762 -7.739 1.00 31.02 196 MET A N 1
ATOM 1599 C CA . MET A 1 196 ? -15.680 8.490 -8.177 1.00 31.02 196 MET A CA 1
ATOM 1600 C C . MET A 1 196 ? -15.299 9.304 -9.420 1.00 31.02 196 MET A C 1
ATOM 1602 O O . MET A 1 196 ? -15.109 8.762 -10.503 1.00 31.02 196 MET A O 1
ATOM 1606 N N . GLY A 1 197 ? -15.191 10.624 -9.257 1.00 25.31 197 GLY A N 1
ATOM 1607 C CA . GLY A 1 197 ? -14.822 11.543 -10.341 1.00 25.31 197 GLY A CA 1
ATOM 1608 C C . GLY A 1 197 ? -13.684 12.520 -10.035 1.00 25.31 197 GLY A C 1
ATOM 1609 O O . GLY A 1 197 ? -13.463 13.424 -10.833 1.00 25.31 197 GLY A O 1
ATOM 1610 N N . SER A 1 198 ? -12.964 12.391 -8.912 1.00 28.50 198 SER A N 1
ATOM 1611 C CA . SER A 1 198 ? -11.879 13.329 -8.581 1.00 28.50 198 SER A CA 1
ATOM 1612 C C . SER A 1 198 ? -10.498 12.699 -8.759 1.00 28.50 198 SER A C 1
ATOM 1614 O O . SER A 1 198 ? -10.112 11.770 -8.048 1.00 28.50 198 SER A O 1
ATOM 1616 N N . PHE A 1 199 ? -9.762 13.211 -9.746 1.00 34.28 199 PHE A N 1
ATOM 1617 C CA . PHE A 1 199 ? -8.382 12.854 -10.051 1.00 34.28 199 PHE A CA 1
ATOM 1618 C C . PHE A 1 199 ? -7.432 13.387 -8.965 1.00 34.28 199 PHE A C 1
ATOM 1620 O O . PHE A 1 199 ? -7.418 14.575 -8.642 1.00 34.28 199 PHE A O 1
ATOM 1627 N N . MET A 1 200 ? -6.584 12.510 -8.425 1.00 32.12 200 MET A N 1
ATOM 1628 C CA . MET A 1 200 ? -5.505 12.881 -7.509 1.00 32.12 200 MET A CA 1
ATOM 1629 C C . MET A 1 200 ? -4.278 13.357 -8.301 1.00 32.12 200 MET A C 1
ATOM 1631 O O . MET A 1 200 ? -3.523 12.542 -8.827 1.00 32.12 200 MET A O 1
ATOM 1635 N N . THR A 1 201 ? -4.031 14.668 -8.357 1.00 32.81 201 THR A N 1
ATOM 1636 C CA . THR A 1 201 ? -2.728 15.223 -8.764 1.00 32.81 201 THR A CA 1
ATOM 1637 C C . THR A 1 201 ? -2.193 16.140 -7.672 1.00 32.81 201 THR A C 1
ATOM 1639 O O . THR A 1 201 ? -2.885 17.069 -7.271 1.00 32.81 201 THR A O 1
ATOM 1642 N N . GLY A 1 202 ? -0.962 15.904 -7.207 1.00 31.52 202 GLY A N 1
ATOM 1643 C CA . GLY A 1 202 ? -0.303 16.725 -6.185 1.00 31.52 202 GLY A CA 1
ATOM 1644 C C . GLY A 1 202 ? 1.062 17.247 -6.638 1.00 31.52 202 GLY A C 1
ATOM 1645 O O . GLY A 1 202 ? 1.804 16.557 -7.343 1.00 31.52 202 GLY A O 1
ATOM 1646 N N . LYS A 1 203 ? 1.411 18.472 -6.225 1.00 30.09 203 LYS A N 1
ATOM 1647 C CA . LYS A 1 203 ? 2.769 19.028 -6.347 1.00 30.09 203 LYS A CA 1
ATOM 1648 C C . LYS A 1 203 ? 3.598 18.637 -5.120 1.00 30.09 203 LYS A C 1
ATOM 1650 O O . LYS A 1 203 ? 3.158 18.798 -3.989 1.00 30.09 203 LYS A O 1
ATOM 1655 N N . PHE A 1 204 ? 4.813 18.148 -5.362 1.00 35.00 204 PHE A N 1
ATOM 1656 C CA . PHE A 1 204 ? 5.778 17.739 -4.339 1.00 35.00 204 PHE A CA 1
ATOM 1657 C C . PHE A 1 204 ? 6.868 18.807 -4.199 1.00 35.00 204 PHE A C 1
ATOM 1659 O O . PHE A 1 204 ? 7.471 19.185 -5.207 1.00 35.00 204 PHE A O 1
ATOM 1666 N N . GLN A 1 205 ? 7.170 19.248 -2.975 1.00 30.36 205 GLN A N 1
ATOM 1667 C CA . GLN A 1 205 ? 8.355 20.062 -2.687 1.00 30.36 205 GLN A CA 1
ATOM 1668 C C . GLN A 1 205 ? 9.392 19.210 -1.939 1.00 30.36 205 GLN A C 1
ATOM 1670 O O . GLN A 1 205 ? 9.045 18.377 -1.109 1.00 30.36 205 GLN A O 1
ATOM 1675 N N . LYS A 1 206 ? 10.662 19.344 -2.337 1.00 33.25 206 LYS A N 1
ATOM 1676 C CA . LYS A 1 206 ? 11.793 18.503 -1.920 1.00 33.25 206 LYS A CA 1
ATOM 1677 C C . LYS A 1 206 ? 12.622 19.229 -0.872 1.00 33.25 206 LYS A C 1
ATOM 1679 O O . LYS A 1 206 ? 13.145 20.290 -1.205 1.00 33.25 206 LYS A O 1
ATOM 1684 N N . LEU A 1 207 ? 12.888 18.605 0.271 1.00 31.45 207 LEU A N 1
ATOM 1685 C CA . LEU A 1 207 ? 13.874 19.096 1.236 1.00 31.45 207 LEU A CA 1
ATOM 1686 C C . LEU A 1 207 ? 14.796 17.967 1.737 1.00 31.45 207 LEU A C 1
ATOM 1688 O O . LEU A 1 207 ? 14.743 16.825 1.277 1.00 31.45 207 LEU A O 1
ATOM 1692 N N . SER A 1 208 ? 15.804 18.377 2.498 1.00 31.59 208 SER A N 1
ATOM 1693 C CA . SER A 1 208 ? 17.178 17.866 2.513 1.00 31.59 208 SER A CA 1
ATOM 1694 C C . SER A 1 208 ? 17.399 16.493 3.174 1.00 31.59 208 SER A C 1
ATOM 1696 O O . SER A 1 208 ? 16.556 15.926 3.860 1.00 31.59 208 SER A O 1
ATOM 1698 N N . ARG A 1 209 ? 18.586 15.927 2.899 1.00 37.66 209 ARG A N 1
ATOM 1699 C CA . ARG A 1 209 ? 19.050 14.591 3.315 1.00 37.66 209 ARG A CA 1
ATOM 1700 C C . ARG A 1 209 ? 19.248 14.505 4.841 1.00 37.66 209 ARG A C 1
ATOM 1702 O O . ARG A 1 209 ? 19.884 15.377 5.423 1.00 37.66 209 ARG A O 1
ATOM 1709 N N . CYS A 1 210 ? 18.744 13.426 5.450 1.00 27.70 210 CYS A N 1
ATOM 1710 C CA . CYS A 1 210 ? 18.835 13.098 6.883 1.00 27.70 210 CYS A CA 1
ATOM 1711 C C . CYS A 1 210 ? 20.275 13.146 7.441 1.00 27.70 210 CYS A C 1
ATOM 1713 O O . CYS A 1 210 ? 21.216 12.783 6.732 1.00 27.70 210 CYS A O 1
ATOM 1715 N N . PRO A 1 211 ? 20.445 13.547 8.720 1.00 33.00 211 PRO A N 1
ATOM 1716 C CA . PRO A 1 211 ? 20.236 12.624 9.840 1.00 33.00 211 PRO A CA 1
ATOM 1717 C C . PRO A 1 211 ? 19.490 13.296 11.007 1.00 33.00 211 PRO A C 1
ATOM 1719 O O . PRO A 1 211 ? 20.097 13.728 11.980 1.00 33.00 211 PRO A O 1
ATOM 1722 N N . LYS A 1 212 ? 18.169 13.431 10.869 1.00 28.88 212 LYS A N 1
ATOM 1723 C CA . LYS A 1 212 ? 17.132 13.680 11.897 1.00 28.88 212 LYS A CA 1
ATOM 1724 C C . LYS A 1 212 ? 15.793 13.768 11.140 1.00 28.88 212 LYS A C 1
ATOM 1726 O O . LYS A 1 212 ? 15.819 14.204 9.987 1.00 28.88 212 LYS A O 1
ATOM 1731 N N . PRO A 1 213 ? 14.648 13.333 11.700 1.00 29.81 213 PRO A N 1
ATOM 1732 C CA . PRO A 1 213 ? 13.360 13.522 11.042 1.00 29.81 213 PRO A CA 1
ATOM 1733 C C . PRO A 1 213 ? 13.030 15.018 11.055 1.00 29.81 213 PRO A C 1
ATOM 1735 O O . PRO A 1 213 ? 12.570 15.562 12.054 1.00 29.81 213 PRO A O 1
ATOM 1738 N N . ILE A 1 214 ? 13.346 15.701 9.957 1.00 25.91 214 ILE A N 1
ATOM 1739 C CA . ILE A 1 214 ? 12.816 17.028 9.667 1.00 25.91 214 ILE A CA 1
ATOM 1740 C C . ILE A 1 214 ? 11.429 16.762 9.086 1.00 25.91 214 ILE A C 1
ATOM 1742 O O . ILE A 1 214 ? 11.301 16.231 7.985 1.00 25.91 214 ILE A O 1
ATOM 1746 N N . PHE A 1 215 ? 10.396 17.007 9.888 1.00 31.78 215 PHE A N 1
ATOM 1747 C CA . PHE A 1 215 ? 9.012 16.877 9.454 1.00 31.78 215 PHE A CA 1
ATOM 1748 C C . PHE A 1 215 ? 8.662 18.084 8.592 1.00 31.78 215 PHE A C 1
ATOM 1750 O O . PHE A 1 215 ? 8.648 19.211 9.080 1.00 31.78 215 PHE A O 1
ATOM 1757 N N . GLU A 1 216 ? 8.337 17.846 7.330 1.00 29.19 216 GLU A N 1
ATOM 1758 C CA . GLU A 1 216 ? 7.668 18.839 6.502 1.00 29.19 216 GLU A CA 1
ATOM 1759 C C . GLU A 1 216 ? 6.239 18.422 6.260 1.00 29.19 216 GLU A C 1
ATOM 1761 O O . GLU A 1 216 ? 5.952 17.343 5.737 1.00 29.19 216 GLU A O 1
ATOM 1766 N N . THR A 1 217 ? 5.341 19.314 6.650 1.00 33.66 217 THR A N 1
ATOM 1767 C CA . THR A 1 217 ? 3.936 19.245 6.293 1.00 33.66 217 THR A CA 1
ATOM 1768 C C . THR A 1 217 ? 3.810 19.647 4.830 1.00 33.66 217 THR A C 1
ATOM 1770 O O . THR A 1 217 ? 3.963 20.818 4.489 1.00 33.66 217 THR A O 1
ATOM 1773 N N . ILE A 1 218 ? 3.528 18.679 3.959 1.00 33.38 218 ILE A N 1
ATOM 1774 C CA . ILE A 1 218 ? 3.122 18.966 2.583 1.00 33.38 218 ILE A CA 1
ATOM 1775 C C . ILE A 1 218 ? 1.594 18.989 2.566 1.00 33.38 218 ILE A C 1
ATOM 1777 O O . ILE A 1 218 ? 0.949 17.944 2.658 1.00 33.38 218 ILE A O 1
ATOM 1781 N N . SER A 1 219 ? 1.021 20.186 2.452 1.00 30.06 219 SER A N 1
ATOM 1782 C CA . SER A 1 219 ? -0.405 20.367 2.172 1.00 30.06 219 SER A CA 1
ATOM 1783 C C . SER A 1 219 ? -0.628 20.224 0.668 1.00 30.06 219 SER A C 1
ATOM 1785 O O . SER A 1 219 ? -0.127 21.031 -0.118 1.00 30.06 219 SER A O 1
ATOM 1787 N N . VAL A 1 220 ? -1.344 19.178 0.256 1.00 32.56 220 VAL A N 1
ATOM 1788 C CA . VAL A 1 220 ? -1.732 18.972 -1.144 1.00 32.56 220 VAL A CA 1
ATOM 1789 C C . VAL A 1 220 ? -3.112 19.591 -1.348 1.00 32.56 220 VAL A C 1
ATOM 1791 O O . VAL A 1 220 ? -4.087 19.130 -0.762 1.00 32.56 220 VAL A O 1
ATOM 1794 N N . TYR A 1 221 ? -3.186 20.637 -2.169 1.00 28.08 221 TYR A N 1
ATOM 1795 C CA . TYR A 1 221 ? -4.443 21.259 -2.588 1.00 28.08 221 TYR A CA 1
ATOM 1796 C C . TYR A 1 221 ? -4.925 20.621 -3.897 1.00 28.08 221 TYR A C 1
ATOM 1798 O O . TYR A 1 221 ? -4.123 20.399 -4.806 1.00 28.08 221 TYR A O 1
ATOM 1806 N N . HIS A 1 222 ? -6.224 20.332 -3.988 1.00 32.56 222 HIS A N 1
ATOM 1807 C CA . HIS A 1 222 ? -6.878 19.908 -5.226 1.00 32.56 222 HIS A CA 1
ATOM 1808 C C . HIS A 1 222 ? -7.412 21.136 -5.969 1.00 32.56 222 HIS A C 1
ATOM 1810 O O . HIS A 1 222 ? -8.289 21.823 -5.451 1.00 32.56 222 HIS A O 1
ATOM 1816 N N . ASP A 1 223 ? -6.922 21.386 -7.184 1.00 29.03 223 ASP A N 1
ATOM 1817 C CA . ASP A 1 223 ? -7.562 22.325 -8.108 1.00 29.03 223 ASP A CA 1
ATOM 1818 C C . ASP A 1 223 ? -8.738 21.621 -8.802 1.00 29.03 223 ASP A C 1
ATOM 1820 O O . ASP A 1 223 ? -8.564 20.592 -9.461 1.00 29.03 223 ASP A O 1
ATOM 1824 N N . HIS A 1 224 ? -9.940 22.189 -8.682 1.00 29.89 224 HIS A N 1
ATOM 1825 C CA . HIS A 1 224 ? -11.028 21.902 -9.612 1.00 29.89 224 HIS A CA 1
ATOM 1826 C C . HIS A 1 224 ? -10.676 22.564 -10.949 1.00 29.89 224 HIS A C 1
ATOM 1828 O O . HIS A 1 224 ? -10.750 23.782 -11.085 1.00 29.89 224 HIS A O 1
ATOM 1834 N N . LEU A 1 225 ? -10.289 21.769 -11.947 1.00 30.67 225 LEU A N 1
ATOM 1835 C CA . LEU A 1 225 ? -10.305 22.224 -13.335 1.00 30.67 225 LEU A CA 1
ATOM 1836 C C . LEU A 1 225 ? -11.769 22.319 -13.777 1.00 30.67 225 LEU A C 1
ATOM 1838 O O . LEU A 1 225 ? -12.352 21.339 -14.240 1.00 30.67 225 LEU A O 1
ATOM 1842 N N . GLU A 1 226 ? -12.369 23.498 -13.622 1.00 30.77 226 GLU A N 1
ATOM 1843 C CA . GLU A 1 226 ? -13.552 23.859 -14.397 1.00 30.77 226 GLU A CA 1
ATOM 1844 C C . GLU A 1 226 ? -13.145 23.881 -15.874 1.00 30.77 226 GLU A C 1
ATOM 1846 O O . GLU A 1 226 ? -12.395 24.745 -16.329 1.00 30.77 226 GLU A O 1
ATOM 1851 N N . LYS A 1 227 ? -13.614 22.889 -16.636 1.00 32.62 227 LYS A N 1
ATOM 1852 C CA . LYS A 1 227 ? -13.672 23.003 -18.091 1.00 32.62 227 LYS A CA 1
ATOM 1853 C C . LYS A 1 227 ? -14.709 24.073 -18.420 1.00 32.62 227 LYS A C 1
ATOM 1855 O O . LYS A 1 227 ? -15.902 23.789 -18.448 1.00 32.62 227 LYS A O 1
ATOM 1860 N N . THR A 1 228 ? -14.260 25.286 -18.703 1.00 32.03 228 THR A N 1
ATOM 1861 C CA . THR A 1 228 ? -15.031 26.223 -19.515 1.00 32.03 228 THR A CA 1
ATOM 1862 C C . THR A 1 228 ? -14.948 25.757 -20.966 1.00 32.03 228 THR A C 1
ATOM 1864 O O . THR A 1 228 ? -13.976 26.012 -21.673 1.00 32.03 228 THR A O 1
ATOM 1867 N N . GLU A 1 229 ? -15.966 25.022 -21.411 1.00 35.69 229 GLU A N 1
ATOM 1868 C CA . GLU A 1 229 ? -16.281 24.935 -22.834 1.00 35.69 229 GLU A CA 1
ATOM 1869 C C . GLU A 1 229 ? -16.800 26.306 -23.278 1.00 35.69 229 GLU A C 1
ATOM 1871 O O . GLU A 1 229 ? -17.949 26.663 -23.026 1.00 35.69 229 GLU A O 1
ATOM 1876 N N . SER A 1 230 ? -15.949 27.102 -23.922 1.00 31.41 230 SER A N 1
ATOM 1877 C CA . SER A 1 230 ? -16.418 28.201 -24.762 1.00 31.41 230 SER A CA 1
ATOM 1878 C C . SER A 1 230 ? -16.647 27.660 -26.171 1.00 31.41 230 SER A C 1
ATOM 1880 O O . SER A 1 230 ? -15.711 27.521 -26.957 1.00 31.41 230 SER A O 1
ATOM 1882 N N . LEU A 1 231 ? -17.905 27.336 -26.461 1.00 32.72 231 LEU A N 1
ATOM 1883 C CA . LEU A 1 231 ? -18.451 27.353 -27.813 1.00 32.72 231 LEU A CA 1
ATOM 1884 C C . LEU A 1 231 ? -18.447 28.802 -28.315 1.00 32.72 231 LEU A C 1
ATOM 1886 O O . LEU A 1 231 ? -19.165 29.627 -27.749 1.00 32.72 231 LEU A O 1
ATOM 1890 N N . GLN A 1 232 ? -17.659 29.082 -29.355 1.00 38.38 232 GLN A N 1
ATOM 1891 C CA . GLN A 1 232 ? -17.959 30.022 -30.444 1.00 38.38 232 GLN A CA 1
ATOM 1892 C C . GLN A 1 232 ? -16.979 29.814 -31.599 1.00 38.38 232 GLN A C 1
ATOM 1894 O O . GLN A 1 232 ? -15.759 29.747 -31.332 1.00 38.38 232 GLN A O 1
#

Radius of gyration: 20.54 Å; chains: 1; bounding box: 64×47×51 Å

Foldseek 3Di:
DKDKDFACPDHLFQTWIWIADPVFRWIWTWDDDPQFKIKTWIDTGPDPDTDIDMDTDDPQEGEANSVLVVCLVCVVVLAVPVVDWDWHWYQQSLVNDTFIWTWHWYADPVDNQKIKIWIAGPDPVCRVVADIWIWIAGNPVSHTQKTWGWPSSHPNDPDTDTAIEGEDDDPPPPPDDDDDDDDDDDDDDDPPPDPPDADDDFDDDDDDDDDDPPYDYDYGDGDDPDPPPDDD

Secondary structure (DSSP, 8-state):
-EEEEEE-SS-SSS-EEEEEEGGGTEEEEEEEETTTEEEEEEE-TT-SS-EEEEEE--TTEEETTHHHHHHHHTHHHHHH-TT--EEEEEEEGGGTEEEEEEEEEEE-SS-TTEEEEEEEES-HHHHTTSPPEEEEEETTT--EEEEEEEGGGTS--SS--EEEEE------------------------TTSTT------------PPPSS----EEE-PPP---------

pLDDT: mean 74.13, std 26.98, range [23.11, 98.0]

Sequence (232 aa):
MAIAESLFHQNSFLPNVYFHRFKDSFTSRAVQKGNEEVILLKKEGEKSYYFEKNYGISKDMVVGHGFYFYMIDNMQALLENPQMTLPVQFLLPNKLAKYIFKMSATKDPENTDQVIFTLKTQNVLLRLLVPTIVVKLNQETKRMISYEGPNTFFYGTKDIFYVKIIYTEMVSKTGFSAAPKHRNSSVINDPIFNNMGSFMTGKFQKLSRCPKPIFETISVYHDHLEKTESLQ